Protein AF-A0AAV5RP55-F1 (afdb_monomer)

Nearest PDB structures (foldseek):
  6ha8-assembly1_V  TM=4.029E-01  e=4.952E+00  Bacillus subtilis subsp. subtilis str. 168

InterPro domains:
  IPR011598 Myc-type, basic helix-loop-helix (bHLH) domain [PF00010] (128-175)
  IPR011598 Myc-type, basic helix-loop-helix (bHLH) domain [PS50888] (126-184)
  IPR011598 Myc-type, basic helix-loop-helix (bHLH) domain [SM00353] (132-180)
  IPR036638 Helix-loop-helix DNA-binding domain superfamily [G3DSA:4.10.280.10] (123-229)
  IPR036638 Helix-loop-helix DNA-binding domain superfamily [SSF47459] (123-185)
  IPR047206 Centromere-binding protein 1-like, bHLHzip domain [cd11398] (121-207)

Foldseek 3Di:
DDDDDDDDDPDDDDDPVRVVVVVVVVVVVVVVVVVVVVVVVVVVVVVVVVVVVVVVVVVVVVVVVVVVVPDPDPDPDPDPDDDDDDDDDDDDDDDDDDDDDDDDDDDDDPDPDDQPDVPDPVNVVVVVVVVVVVVVVVVVVVLVVQVVLQVPFPPDDPDSVRSVVSSVVRVVVVVVVVVVVVVVVVVVVVVVVVVVVVVVVVVVVVVVVVVVVVVVVVVVVVVVVVVVD

Solvent-accessible surface area (backbone atoms only — not comparable to full-atom values): 14140 Å² total; per-residue (Å²): 136,88,84,84,81,77,83,81,80,89,80,80,77,70,51,74,69,55,49,51,51,52,50,54,51,52,52,54,50,51,54,51,51,52,51,51,52,52,49,52,52,52,52,51,49,52,51,51,51,51,50,51,54,48,50,54,51,52,51,53,50,51,56,52,51,56,64,61,68,71,57,83,75,81,72,81,77,92,72,90,70,86,88,74,85,81,93,81,90,86,80,90,88,84,89,84,92,83,80,91,89,85,83,86,80,93,69,96,67,98,67,90,72,74,80,60,54,89,88,36,76,62,33,56,50,51,53,54,49,52,54,50,50,54,52,50,53,53,51,50,55,53,49,49,55,52,55,58,51,31,72,76,39,83,95,41,62,98,44,70,70,54,28,55,53,50,41,54,54,49,53,51,50,50,51,56,48,48,54,51,49,52,52,50,54,51,51,54,50,53,54,50,52,50,52,52,52,54,53,51,51,51,51,52,49,52,54,50,52,51,55,51,53,53,52,52,52,54,51,50,50,53,54,54,56,68,71,75,113

Organism: Starmerella bacillaris (NCBI:txid1247836)

pLDDT: mean 71.35, std 21.96, range [31.98, 98.31]

Structure (mmCIF, N/CA/C/O backbone):
data_AF-A0AAV5RP55-F1
#
_entry.id   AF-A0AAV5RP55-F1
#
loop_
_atom_site.group_PDB
_atom_site.id
_atom_site.type_symbol
_atom_site.label_atom_id
_atom_site.label_alt_id
_atom_site.label_comp_i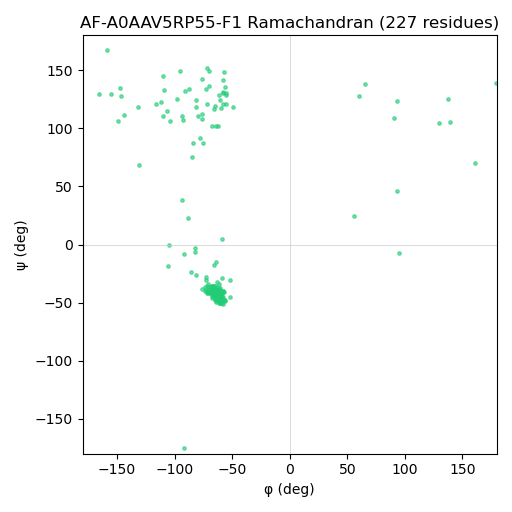d
_atom_site.label_asym_id
_atom_site.label_entity_id
_atom_site.label_seq_id
_atom_site.pdbx_PDB_ins_code
_atom_site.Cartn_x
_atom_site.Cartn_y
_atom_site.Cartn_z
_atom_site.occupancy
_atom_site.B_iso_or_equiv
_atom_site.auth_seq_id
_atom_site.auth_comp_id
_atom_site.auth_asym_id
_atom_site.auth_atom_id
_atom_site.pdbx_PDB_model_num
ATOM 1 N N . MET A 1 1 ? -74.999 -24.723 19.673 1.00 44.41 1 MET A N 1
ATOM 2 C CA . MET A 1 1 ? -73.556 -24.941 19.444 1.00 44.41 1 MET A CA 1
ATOM 3 C C . MET A 1 1 ? -72.909 -25.195 20.796 1.00 44.41 1 MET A C 1
ATOM 5 O O . MET A 1 1 ? -72.877 -24.288 21.613 1.00 44.41 1 MET A O 1
ATOM 9 N N . GLN A 1 2 ? -72.528 -26.444 21.073 1.00 40.84 2 GLN A N 1
ATOM 10 C CA . GLN A 1 2 ? -71.819 -26.836 22.296 1.00 40.84 2 GLN A CA 1
ATOM 11 C C . GLN A 1 2 ? -70.330 -26.523 22.119 1.00 40.84 2 GLN A C 1
ATOM 13 O O . GLN A 1 2 ? -69.722 -26.972 21.150 1.00 40.84 2 GLN A O 1
ATOM 18 N N . VAL A 1 3 ? -69.759 -25.739 23.031 1.00 43.38 3 VAL A N 1
ATOM 19 C CA . VAL A 1 3 ? -68.316 -25.485 23.102 1.00 43.38 3 VAL A CA 1
ATOM 20 C C . VAL A 1 3 ? -67.688 -26.502 24.056 1.00 43.38 3 VAL A C 1
ATOM 22 O O . VAL A 1 3 ? -67.894 -26.448 25.263 1.00 43.38 3 VAL A O 1
ATOM 25 N N . ASN A 1 4 ? -66.958 -27.464 23.491 1.00 42.12 4 ASN A N 1
ATOM 26 C CA . ASN A 1 4 ? -66.153 -28.435 24.232 1.00 42.12 4 ASN A CA 1
ATOM 27 C C . ASN A 1 4 ? -64.865 -27.758 24.724 1.00 42.12 4 ASN A C 1
ATOM 29 O O . ASN A 1 4 ? -63.966 -27.495 23.925 1.00 42.12 4 ASN A O 1
ATOM 33 N N . ALA A 1 5 ? -64.757 -27.508 26.029 1.00 42.78 5 ALA A N 1
ATOM 34 C CA . ALA A 1 5 ? -63.487 -27.181 26.670 1.00 42.78 5 ALA A CA 1
ATOM 35 C C . ALA A 1 5 ? -62.722 -28.487 26.942 1.00 42.78 5 ALA A C 1
ATOM 37 O O . ALA A 1 5 ? -63.213 -29.361 27.657 1.00 42.78 5 ALA A O 1
ATOM 38 N N . ARG A 1 6 ? -61.539 -28.646 26.338 1.00 44.75 6 ARG A N 1
ATOM 39 C CA . ARG A 1 6 ? -60.624 -29.752 26.660 1.00 44.75 6 ARG A CA 1
ATOM 40 C C . ARG A 1 6 ? -59.922 -29.469 27.999 1.00 44.75 6 ARG A C 1
ATOM 42 O O . ARG A 1 6 ? -59.562 -28.313 28.226 1.00 44.75 6 ARG A O 1
ATOM 49 N N . PRO A 1 7 ? -59.685 -30.480 28.855 1.00 48.69 7 PRO A N 1
ATOM 50 C CA . PRO A 1 7 ? -58.870 -30.316 30.053 1.00 48.69 7 PRO A CA 1
ATOM 51 C C . PRO A 1 7 ? -57.406 -30.122 29.648 1.00 48.69 7 PRO A C 1
ATOM 53 O O . PRO A 1 7 ? -56.910 -30.813 28.759 1.00 48.69 7 PRO A O 1
ATOM 56 N N . ILE A 1 8 ? -56.728 -29.172 30.283 1.00 47.75 8 ILE A N 1
ATOM 57 C CA . ILE A 1 8 ? -55.290 -28.956 30.119 1.00 47.75 8 ILE A CA 1
ATOM 58 C C . ILE A 1 8 ? -54.598 -30.016 30.986 1.00 47.75 8 ILE A C 1
ATOM 60 O O . ILE A 1 8 ? -54.725 -29.979 32.208 1.00 47.75 8 ILE A O 1
ATOM 64 N N . GLU A 1 9 ? -53.945 -30.994 30.354 1.00 47.19 9 GLU A N 1
ATOM 65 C CA . GLU A 1 9 ? -53.156 -32.028 31.034 1.00 47.19 9 GLU A CA 1
ATOM 66 C C . GLU A 1 9 ? -52.000 -31.384 31.813 1.00 47.19 9 GLU A C 1
ATOM 68 O O . GLU A 1 9 ? -51.252 -30.555 31.292 1.00 47.19 9 GLU A O 1
ATOM 73 N N . SER A 1 10 ? -51.897 -31.746 33.090 1.00 52.38 10 SER A N 1
ATOM 74 C CA . SER A 1 10 ? -51.027 -31.147 34.100 1.00 52.38 10 SER A CA 1
ATOM 75 C C . SER A 1 10 ? -49.686 -31.864 34.239 1.00 52.38 10 SER A C 1
ATOM 77 O O . SER A 1 10 ? -49.216 -32.024 35.362 1.00 52.38 10 SER A O 1
ATOM 79 N N . ASP A 1 11 ? -49.071 -32.322 33.151 1.00 54.19 11 ASP A N 1
ATOM 80 C CA . ASP A 1 11 ? -47.880 -33.159 33.267 1.00 54.19 11 ASP A CA 1
ATOM 81 C C . ASP A 1 11 ? -46.632 -32.508 32.668 1.00 54.19 11 ASP A C 1
ATOM 83 O O . ASP A 1 11 ? -46.526 -32.229 31.474 1.00 54.19 1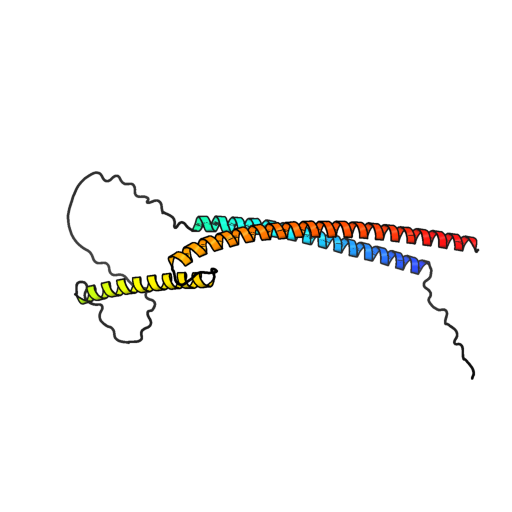1 ASP A O 1
ATOM 87 N N . ASN A 1 12 ? -45.656 -32.355 33.568 1.00 56.75 12 ASN A N 1
ATOM 88 C CA . ASN A 1 12 ? -44.246 -32.046 33.355 1.00 56.75 12 ASN A CA 1
ATOM 89 C C . ASN A 1 12 ? -43.821 -30.567 33.398 1.00 56.75 12 ASN A C 1
ATOM 91 O O . ASN A 1 12 ? -43.009 -30.104 32.596 1.00 56.75 12 ASN A O 1
ATOM 95 N N . ILE A 1 13 ? -44.305 -29.837 34.406 1.00 49.28 13 ILE A N 1
ATOM 96 C CA . ILE A 1 13 ? -43.627 -28.621 34.873 1.00 49.28 13 ILE A CA 1
ATOM 97 C C . ILE A 1 13 ? -42.347 -29.066 35.606 1.00 49.28 13 ILE A C 1
ATOM 99 O O . ILE A 1 13 ? -42.452 -29.828 36.572 1.00 49.28 13 ILE A O 1
ATOM 103 N N . PRO A 1 14 ? -41.145 -28.632 35.176 1.00 48.69 14 PRO A N 1
ATOM 104 C CA . PRO A 1 14 ? -39.901 -28.978 35.853 1.00 48.69 14 PRO A CA 1
ATOM 105 C C . PRO A 1 14 ? -39.991 -28.574 37.322 1.00 48.69 14 PRO A C 1
ATOM 107 O O . PRO A 1 14 ? -40.351 -27.439 37.641 1.00 48.69 14 PRO A O 1
ATOM 110 N N . THR A 1 15 ? -39.656 -29.490 38.226 1.00 61.75 15 THR A N 1
ATOM 111 C CA . THR A 1 15 ? -39.593 -29.183 39.660 1.00 61.75 15 THR A CA 1
ATOM 112 C C . THR A 1 15 ? -38.621 -28.020 39.881 1.00 61.75 15 THR A C 1
ATOM 114 O O . THR A 1 15 ? -37.632 -27.895 39.154 1.00 61.75 15 THR A O 1
ATOM 117 N N . SER A 1 16 ? -38.854 -27.172 40.889 1.00 56.25 16 SER A N 1
ATOM 118 C CA . SER A 1 16 ? -38.028 -25.971 41.141 1.00 56.25 16 SER A CA 1
ATOM 119 C C . SER A 1 16 ? -36.522 -26.277 41.214 1.00 56.25 16 SER A C 1
ATOM 121 O O . SER A 1 16 ? -35.688 -25.485 40.779 1.00 56.25 16 SER A O 1
ATOM 123 N N . GLN A 1 17 ? -36.172 -27.482 41.671 1.00 49.44 17 GLN A N 1
ATOM 124 C CA . GLN A 1 17 ? -34.808 -27.997 41.731 1.00 49.44 17 GLN A CA 1
ATOM 125 C C . GLN A 1 17 ? -34.212 -28.340 40.346 1.00 49.44 17 GLN A C 1
ATOM 127 O O . GLN A 1 17 ? -33.031 -28.091 40.107 1.00 49.44 17 GLN A O 1
ATOM 132 N N . GLN A 1 18 ? -35.019 -28.851 39.407 1.00 50.81 18 GLN A N 1
ATOM 133 C CA . GLN A 1 18 ? -34.615 -29.096 38.014 1.00 50.81 18 GLN A CA 1
ATOM 134 C C . GLN A 1 18 ? -34.467 -27.793 37.219 1.00 50.81 18 GLN A C 1
ATOM 136 O O . GLN A 1 18 ? -33.507 -27.652 36.460 1.00 50.81 18 GLN A O 1
ATOM 141 N N . ALA A 1 19 ? -35.361 -26.821 37.429 1.00 54.06 19 ALA A N 1
ATOM 142 C CA . ALA A 1 19 ? -35.260 -25.501 36.805 1.00 54.06 19 ALA A CA 1
ATOM 143 C C . ALA A 1 19 ? -34.007 -24.735 37.279 1.00 54.06 19 ALA A C 1
ATOM 145 O O . ALA A 1 19 ? -33.300 -24.137 36.466 1.00 54.06 19 ALA A O 1
ATOM 146 N N . ALA A 1 20 ? -33.672 -24.826 38.571 1.00 56.78 20 ALA A N 1
ATOM 147 C CA . ALA A 1 20 ? -32.468 -24.215 39.136 1.00 56.78 20 ALA A CA 1
ATOM 148 C C . ALA A 1 20 ? -31.166 -24.834 38.594 1.00 56.78 20 ALA A C 1
ATOM 150 O O . ALA A 1 20 ? -30.232 -24.101 38.264 1.00 56.78 20 ALA A O 1
ATOM 151 N N . MET A 1 21 ? -31.101 -26.164 38.449 1.00 56.50 21 MET A N 1
ATOM 152 C CA . MET A 1 21 ? -29.937 -26.832 37.846 1.00 56.50 21 MET A CA 1
ATOM 153 C C . MET A 1 21 ? -29.760 -26.477 36.368 1.00 56.50 21 MET A C 1
ATOM 155 O O . MET A 1 21 ? -28.635 -26.243 35.930 1.00 56.50 21 MET A O 1
ATOM 159 N N . LEU A 1 22 ? -30.853 -26.417 35.599 1.00 53.69 22 LEU A N 1
ATOM 160 C CA . LEU A 1 22 ? -30.802 -26.018 34.192 1.00 53.69 22 LEU A CA 1
ATOM 161 C C . LEU A 1 22 ? -30.339 -24.565 34.038 1.00 53.69 22 LEU A C 1
ATOM 163 O O . LEU A 1 22 ? -29.495 -24.308 33.185 1.00 53.69 22 LEU A O 1
ATOM 167 N N . GLY A 1 23 ? -30.805 -23.648 34.894 1.00 56.28 23 GLY A N 1
ATOM 168 C CA . GLY A 1 23 ? -30.353 -22.252 34.916 1.00 56.28 23 GLY A CA 1
ATOM 169 C C . GLY A 1 23 ? -28.864 -22.103 35.248 1.00 56.28 23 GLY A C 1
ATOM 170 O O . GLY A 1 23 ? -28.134 -21.439 34.517 1.00 56.28 23 GLY A O 1
ATOM 171 N N . GLN A 1 24 ? -28.375 -22.796 36.283 1.00 51.41 24 GLN A N 1
ATOM 172 C CA . GLN A 1 24 ? -26.950 -22.775 36.650 1.00 51.41 24 GLN A CA 1
ATOM 173 C C . GLN A 1 24 ? -26.047 -23.400 35.574 1.00 51.41 24 GLN A C 1
ATOM 175 O O . GLN A 1 24 ? -24.935 -22.920 35.333 1.00 51.41 24 GLN A O 1
ATOM 180 N N . ALA A 1 25 ? -26.523 -24.453 34.902 1.00 51.03 25 ALA A N 1
ATOM 181 C CA . ALA A 1 25 ? -25.811 -25.091 33.799 1.00 51.03 25 ALA A CA 1
ATOM 182 C C . ALA A 1 25 ? -25.785 -24.217 32.532 1.00 51.03 25 ALA A C 1
ATOM 184 O O . ALA A 1 25 ? -24.785 -24.236 31.811 1.00 51.03 25 ALA A O 1
ATOM 185 N N . TYR A 1 26 ? -26.849 -23.448 32.271 1.00 52.72 26 TYR A N 1
ATOM 186 C CA . TYR A 1 26 ? -26.907 -22.478 31.172 1.00 52.72 26 TYR A CA 1
ATOM 187 C C . TYR A 1 26 ? -25.942 -21.307 31.403 1.00 52.72 26 TYR A C 1
ATOM 189 O O . TYR A 1 26 ? -25.184 -20.954 30.500 1.00 52.72 26 TYR A O 1
ATOM 197 N N . ASP A 1 27 ? -25.900 -20.771 32.627 1.00 56.22 27 ASP A N 1
ATOM 198 C CA . ASP A 1 27 ? -24.975 -19.698 33.013 1.00 56.22 27 ASP A CA 1
ATOM 199 C C . ASP A 1 27 ? -23.512 -20.149 32.934 1.00 56.22 27 ASP A C 1
ATOM 201 O O . ASP A 1 27 ? -22.686 -19.485 32.312 1.00 56.22 27 ASP A O 1
ATOM 205 N N . SER A 1 28 ? -23.173 -21.315 33.496 1.00 52.38 28 SER A N 1
ATOM 206 C CA . SER A 1 28 ? -21.782 -21.796 33.502 1.00 52.38 28 SER A CA 1
ATOM 207 C C . SER A 1 28 ? -21.266 -22.153 32.105 1.00 52.38 28 SER A C 1
ATOM 209 O O . SER A 1 28 ? -20.098 -21.904 31.805 1.00 52.38 28 SER A O 1
ATOM 211 N N . LYS A 1 29 ? -22.118 -22.699 31.222 1.00 54.94 29 LYS A N 1
ATOM 212 C CA . LYS A 1 29 ? -21.731 -22.983 29.831 1.00 54.94 29 LYS A CA 1
ATOM 213 C C . LYS A 1 29 ? -21.570 -21.707 29.007 1.00 54.94 29 LYS A C 1
ATOM 215 O O . LYS A 1 29 ? -20.593 -21.613 28.273 1.00 54.94 29 LYS A O 1
ATOM 220 N N . ASN A 1 30 ? -22.448 -20.715 29.159 1.00 53.34 30 ASN A N 1
ATOM 221 C CA . ASN A 1 30 ? -22.322 -19.451 28.426 1.00 53.34 30 ASN A CA 1
ATOM 222 C C . ASN A 1 30 ? -21.129 -18.613 28.903 1.00 53.34 30 ASN A C 1
ATOM 224 O O . ASN A 1 30 ? -20.419 -18.054 28.075 1.00 53.34 30 ASN A O 1
ATOM 228 N N . ILE A 1 31 ? -20.843 -18.586 30.210 1.00 56.19 31 ILE A N 1
ATOM 229 C CA . ILE A 1 31 ? -19.662 -17.900 30.760 1.00 56.19 31 ILE A CA 1
ATOM 230 C C . ILE A 1 31 ? -18.362 -18.552 30.264 1.00 56.19 31 ILE A C 1
ATOM 232 O O . ILE A 1 31 ? -17.410 -17.850 29.924 1.00 56.19 31 ILE A O 1
ATOM 236 N N . ALA A 1 32 ? -18.313 -19.886 30.190 1.00 58.41 32 ALA A N 1
ATOM 237 C CA . ALA A 1 32 ? -17.142 -20.603 29.688 1.00 58.41 32 ALA A CA 1
ATOM 238 C C . ALA A 1 32 ? -16.926 -20.387 28.180 1.00 58.41 32 ALA A C 1
ATOM 240 O O . ALA A 1 32 ? -15.792 -20.163 27.757 1.00 58.41 32 ALA A O 1
ATOM 241 N N . ILE A 1 33 ? -18.003 -20.402 27.386 1.00 59.16 33 ILE A N 1
ATOM 242 C CA . ILE A 1 33 ? -17.950 -20.149 25.939 1.00 59.16 33 ILE A CA 1
ATOM 243 C C . ILE A 1 33 ? -17.514 -18.702 25.657 1.00 59.16 33 ILE A C 1
ATOM 245 O O . ILE A 1 33 ? -16.610 -18.496 24.849 1.00 59.16 33 ILE A O 1
ATOM 249 N N . ASP A 1 34 ? -18.069 -17.711 26.366 1.00 56.53 34 ASP A N 1
ATOM 250 C CA . ASP A 1 34 ? -17.699 -16.294 26.203 1.00 56.53 34 ASP A CA 1
ATOM 251 C C . ASP A 1 34 ? -16.244 -16.027 26.635 1.00 56.53 34 ASP A C 1
ATOM 253 O O . ASP A 1 34 ? -15.533 -15.266 25.978 1.00 56.53 34 ASP A O 1
ATOM 257 N N . SER A 1 35 ? -15.766 -16.681 27.701 1.00 61.41 35 SER A N 1
ATOM 258 C CA . SER A 1 35 ? -14.369 -16.574 28.151 1.00 61.41 35 SER A CA 1
ATOM 259 C C . SER A 1 35 ? -13.394 -17.157 27.122 1.00 61.41 35 SER A C 1
ATOM 261 O O . SER A 1 35 ? -12.360 -16.563 26.819 1.00 61.41 35 SER A O 1
ATOM 263 N N . GLN A 1 36 ? -13.751 -18.293 26.521 1.00 68.50 36 GLN A N 1
ATOM 264 C CA . GLN A 1 36 ? -12.937 -18.936 25.494 1.00 68.50 36 GLN A CA 1
ATOM 265 C C . GLN A 1 36 ? -12.922 -18.131 24.187 1.00 68.50 36 GLN A C 1
ATOM 267 O O . GLN A 1 36 ? -11.876 -18.026 23.547 1.00 68.50 36 GLN A O 1
ATOM 272 N N . LEU A 1 37 ? -14.047 -17.504 23.824 1.00 66.88 37 LEU A N 1
ATOM 273 C CA . LEU A 1 37 ? -14.129 -16.625 22.660 1.00 66.88 37 LEU A CA 1
ATOM 274 C C . LEU A 1 37 ? -13.275 -15.364 22.859 1.00 66.88 37 LEU A C 1
ATOM 276 O O . LEU A 1 37 ? -12.500 -15.009 21.974 1.00 66.88 37 LEU A O 1
ATOM 280 N N . LEU A 1 38 ? -13.345 -14.734 24.036 1.00 67.56 38 LEU A N 1
ATOM 281 C CA . LEU A 1 38 ? -12.559 -13.541 24.358 1.00 67.56 38 LEU A CA 1
ATOM 282 C C . LEU A 1 38 ? -11.051 -13.832 24.382 1.00 67.56 38 LEU A C 1
ATOM 284 O O . LEU A 1 38 ? -10.272 -13.064 23.817 1.00 67.56 38 LEU A O 1
ATOM 288 N N . GLN A 1 39 ? -10.651 -14.968 24.962 1.00 74.44 39 GLN A N 1
ATOM 289 C CA . GLN A 1 39 ? -9.258 -15.413 24.961 1.00 74.44 39 GLN A CA 1
ATOM 290 C C . GLN A 1 39 ? -8.774 -15.709 23.536 1.00 74.44 39 GLN A C 1
ATOM 292 O O . GLN A 1 39 ? -7.712 -15.240 23.141 1.00 74.44 39 GLN A O 1
ATOM 297 N N . SER A 1 40 ? -9.585 -16.398 22.723 1.00 70.56 40 SER A 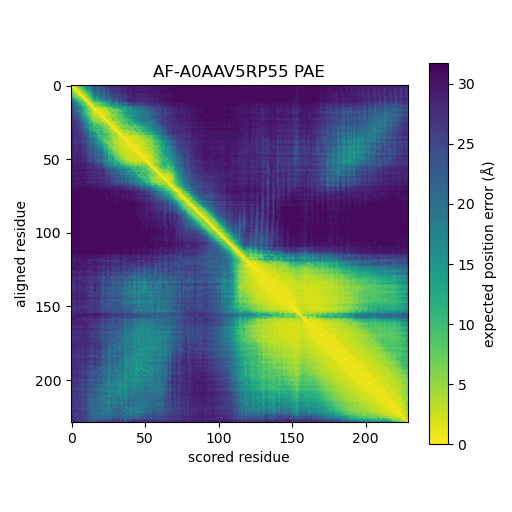N 1
ATOM 298 C CA . SER A 1 40 ? -9.240 -16.672 21.322 1.00 70.56 40 SER A CA 1
ATOM 299 C C . SER A 1 40 ? -9.078 -15.391 20.501 1.00 70.56 40 SER A C 1
ATOM 301 O O . SER A 1 40 ? -8.213 -15.318 19.627 1.00 70.56 40 SER A O 1
ATOM 303 N N . HIS A 1 41 ? -9.867 -14.360 20.813 1.00 74.62 41 HIS A N 1
ATOM 304 C CA . HIS A 1 41 ? -9.793 -13.084 20.122 1.00 74.62 41 HIS A CA 1
ATOM 305 C C . HIS A 1 41 ? -8.540 -12.297 20.5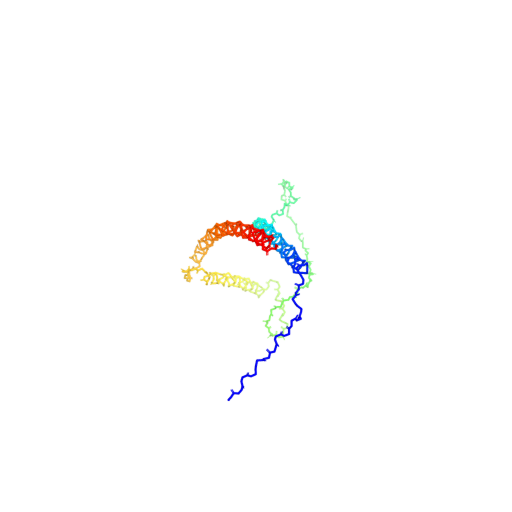26 1.00 74.62 41 HIS A C 1
ATOM 307 O O . HIS A 1 41 ? -7.880 -11.735 19.651 1.00 74.62 41 HIS A O 1
ATOM 313 N N . GLN A 1 42 ? -8.170 -12.314 21.814 1.00 74.06 42 GLN A N 1
ATOM 314 C CA . GLN A 1 42 ? -6.909 -11.748 22.308 1.00 74.06 42 GLN A CA 1
ATOM 315 C C . GLN A 1 42 ? -5.688 -12.468 21.730 1.00 74.06 42 GLN A C 1
ATOM 317 O O . GLN A 1 42 ? -4.742 -11.808 21.301 1.00 74.06 42 GLN A O 1
ATOM 322 N N . ASP A 1 43 ? -5.720 -13.799 21.651 1.00 72.19 43 ASP A N 1
ATOM 323 C CA . ASP A 1 43 ? -4.624 -14.593 21.094 1.00 72.19 43 ASP A CA 1
ATOM 324 C C . ASP A 1 43 ? -4.467 -14.341 19.584 1.00 72.19 43 ASP A C 1
ATOM 326 O O . ASP A 1 43 ? -3.347 -14.154 19.101 1.00 72.19 43 ASP A O 1
ATOM 330 N N . GLN A 1 44 ? -5.575 -14.236 18.838 1.00 74.88 44 GLN A N 1
ATOM 331 C CA . GLN A 1 44 ? -5.547 -13.826 17.428 1.00 74.88 44 GLN A CA 1
ATOM 332 C C . GLN A 1 44 ? -4.998 -12.407 17.251 1.00 74.88 44 GLN A C 1
ATOM 334 O O . GLN A 1 44 ? -4.250 -12.153 16.307 1.00 74.88 44 GLN A O 1
ATOM 339 N N . GLN A 1 45 ? -5.324 -11.482 18.155 1.00 69.38 45 GLN A N 1
ATOM 340 C CA . GLN A 1 45 ? -4.842 -10.103 18.094 1.00 69.38 45 GLN A CA 1
ATOM 341 C C . GLN A 1 45 ? -3.344 -10.006 18.424 1.00 69.38 45 GLN A C 1
ATOM 343 O O . GLN A 1 45 ? -2.609 -9.297 17.734 1.00 69.38 45 GLN A O 1
ATOM 348 N N . ALA A 1 46 ? -2.866 -10.773 19.409 1.00 70.50 46 ALA A N 1
ATOM 349 C CA . ALA A 1 46 ? -1.446 -10.894 19.733 1.00 70.50 46 ALA A CA 1
ATOM 350 C C . ALA A 1 46 ? -0.652 -11.513 18.571 1.00 70.50 46 ALA A C 1
ATOM 352 O O . ALA A 1 46 ? 0.424 -11.024 18.225 1.00 70.50 46 ALA A O 1
ATOM 353 N N . GLN A 1 47 ? -1.206 -12.536 17.914 1.00 76.12 47 GLN A N 1
ATOM 354 C CA . GLN A 1 47 ? -0.605 -13.143 16.726 1.00 76.12 47 GLN A CA 1
ATOM 355 C C . GLN A 1 47 ? -0.608 -12.197 15.521 1.00 76.12 47 GLN A C 1
ATOM 357 O O . GLN A 1 47 ? 0.393 -12.126 14.815 1.00 76.12 47 GLN A O 1
ATOM 362 N N . ALA A 1 48 ? -1.675 -11.425 15.301 1.00 70.06 48 ALA A N 1
ATOM 363 C CA . ALA A 1 48 ? -1.739 -10.447 14.216 1.00 70.06 48 ALA A CA 1
ATOM 364 C C . ALA A 1 48 ? -0.745 -9.289 14.416 1.00 70.06 48 ALA A C 1
ATOM 366 O O . ALA A 1 48 ? -0.092 -8.868 13.463 1.00 70.06 48 ALA A O 1
ATOM 367 N N . LEU A 1 49 ? -0.579 -8.805 15.652 1.00 69.56 49 LEU A N 1
ATOM 368 C CA . LEU A 1 49 ? 0.436 -7.806 16.004 1.00 69.56 49 LEU A CA 1
ATOM 369 C C . LEU A 1 49 ? 1.858 -8.358 15.848 1.00 69.56 49 LEU A C 1
ATOM 371 O O . LEU A 1 49 ? 2.712 -7.676 15.283 1.00 69.56 49 LEU A O 1
ATOM 375 N N . ALA A 1 50 ? 2.108 -9.597 16.282 1.00 69.00 50 ALA A N 1
ATOM 376 C CA . ALA A 1 50 ? 3.397 -10.258 16.092 1.00 69.00 50 ALA A CA 1
ATOM 377 C C . ALA A 1 50 ? 3.713 -10.484 14.602 1.00 69.00 50 ALA A C 1
ATOM 379 O O . ALA A 1 50 ? 4.830 -10.214 14.167 1.00 69.00 50 ALA A O 1
ATOM 380 N N . ALA A 1 51 ? 2.726 -10.897 13.803 1.00 68.56 51 ALA A N 1
ATOM 381 C CA . ALA A 1 51 ? 2.872 -11.075 12.360 1.00 68.56 51 ALA A CA 1
ATOM 382 C C . ALA A 1 51 ? 3.103 -9.740 11.630 1.00 68.56 51 ALA A C 1
ATOM 384 O O . ALA A 1 51 ? 3.948 -9.667 10.741 1.00 68.56 51 ALA A O 1
ATOM 385 N N . ALA A 1 52 ? 2.412 -8.665 12.025 1.00 65.25 52 ALA A N 1
ATOM 386 C CA . ALA A 1 52 ? 2.632 -7.329 11.468 1.00 65.25 52 ALA A CA 1
ATOM 387 C C . ALA A 1 52 ? 4.025 -6.774 11.824 1.00 65.25 52 ALA A C 1
ATOM 389 O O . ALA A 1 52 ? 4.687 -6.181 10.971 1.00 65.25 52 ALA A O 1
ATOM 390 N N . ALA A 1 53 ? 4.503 -7.012 13.050 1.00 62.28 53 ALA A N 1
ATOM 391 C CA . ALA A 1 53 ? 5.856 -6.644 13.469 1.00 62.28 53 ALA A CA 1
ATOM 392 C C . ALA A 1 53 ? 6.936 -7.448 12.721 1.00 62.28 53 ALA A C 1
ATOM 394 O O . ALA A 1 53 ? 7.955 -6.887 12.316 1.00 62.28 53 ALA A O 1
ATOM 395 N N . GLN A 1 54 ? 6.702 -8.742 12.472 1.00 62.34 54 GLN A N 1
ATOM 396 C CA . GLN A 1 54 ? 7.588 -9.571 11.649 1.00 62.34 54 GLN A CA 1
ATOM 397 C C . GLN A 1 54 ? 7.617 -9.099 10.188 1.00 62.34 54 GLN A C 1
ATOM 399 O O . GLN A 1 54 ? 8.700 -8.925 9.638 1.00 62.34 54 GLN A O 1
ATOM 404 N N . GLN A 1 55 ? 6.468 -8.763 9.588 1.00 61.03 55 GLN A N 1
ATOM 405 C CA . GLN A 1 55 ? 6.416 -8.223 8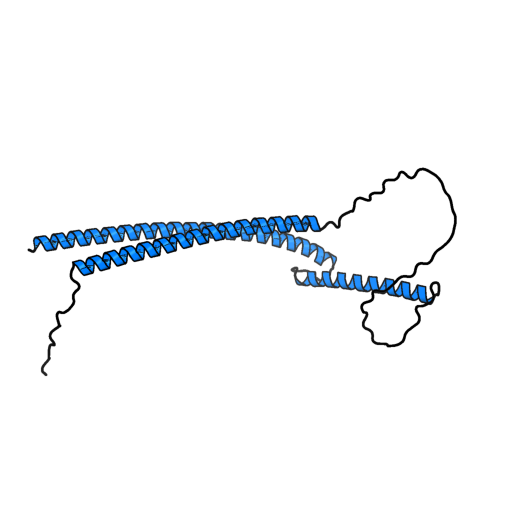.221 1.00 61.03 55 GLN A CA 1
ATOM 406 C C . GLN A 1 55 ? 7.122 -6.866 8.075 1.00 61.03 55 GLN A C 1
ATOM 408 O O . GLN A 1 55 ? 7.693 -6.584 7.020 1.00 61.03 55 GLN A O 1
ATOM 413 N N . GLN A 1 56 ? 7.127 -6.022 9.114 1.00 57.56 56 GLN A N 1
ATOM 414 C CA . GLN A 1 56 ? 7.919 -4.787 9.109 1.00 57.56 56 GLN A CA 1
ATOM 415 C C . GLN A 1 56 ? 9.430 -5.063 9.135 1.00 57.56 56 GLN A C 1
ATOM 417 O O . GLN A 1 56 ? 10.189 -4.343 8.479 1.00 57.56 56 GLN A O 1
ATOM 422 N N . ASN A 1 57 ? 9.873 -6.107 9.839 1.00 53.88 57 ASN A N 1
ATOM 423 C CA . ASN A 1 57 ? 11.285 -6.481 9.911 1.00 53.88 57 ASN A CA 1
ATOM 424 C C . ASN A 1 57 ? 11.759 -7.183 8.624 1.00 53.88 57 ASN A C 1
ATOM 426 O O . ASN A 1 57 ? 12.846 -6.887 8.126 1.00 53.88 57 ASN A O 1
ATOM 430 N N . ASP A 1 58 ? 10.915 -8.027 8.026 1.00 47.50 58 ASP A N 1
ATOM 431 C CA . ASP A 1 58 ? 11.200 -8.711 6.759 1.00 47.50 58 ASP A CA 1
ATOM 432 C C . ASP A 1 58 ? 11.212 -7.733 5.574 1.00 47.50 58 ASP A C 1
ATOM 434 O O . ASP A 1 58 ? 12.151 -7.752 4.785 1.00 47.50 58 ASP A O 1
ATOM 438 N N . ARG A 1 59 ? 10.276 -6.770 5.495 1.00 54.59 59 ARG A N 1
ATOM 439 C CA . ARG A 1 59 ? 10.345 -5.700 4.476 1.00 54.59 59 ARG A CA 1
ATOM 440 C C . ARG A 1 59 ? 11.588 -4.827 4.641 1.00 54.59 59 ARG A C 1
ATOM 442 O O . ARG A 1 5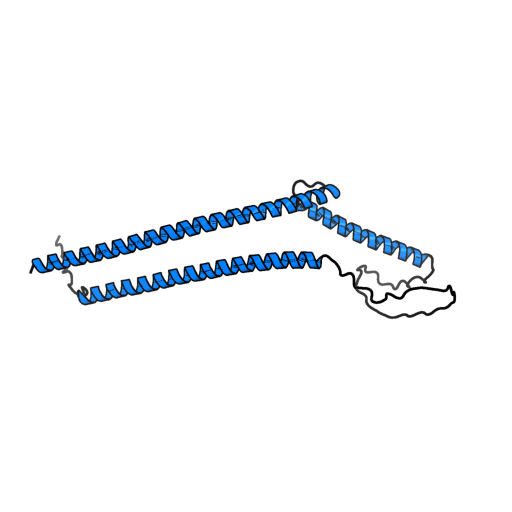9 ? 12.235 -4.495 3.652 1.00 54.59 59 ARG A O 1
ATOM 449 N N . SER A 1 60 ? 11.936 -4.443 5.870 1.00 49.81 60 SER A N 1
ATOM 450 C CA . SER A 1 60 ? 13.110 -3.594 6.128 1.00 49.81 60 SER A CA 1
ATOM 451 C C . SER A 1 60 ? 14.426 -4.313 5.803 1.00 49.81 60 SER A C 1
ATOM 453 O O . SER A 1 60 ? 15.349 -3.695 5.269 1.00 49.81 60 SER A O 1
ATOM 455 N N . THR A 1 61 ? 14.505 -5.622 6.064 1.00 52.22 61 THR A N 1
ATOM 456 C CA . THR A 1 61 ? 15.660 -6.453 5.693 1.00 52.22 61 THR A CA 1
ATOM 457 C C . THR A 1 61 ? 15.713 -6.740 4.191 1.00 52.22 61 THR A C 1
ATOM 459 O O . THR A 1 61 ? 16.802 -6.668 3.627 1.00 52.22 61 THR A O 1
ATOM 462 N N . GLU A 1 62 ? 14.584 -6.934 3.499 1.00 50.38 62 GLU A N 1
ATOM 463 C CA . GLU A 1 62 ? 14.541 -7.033 2.030 1.00 50.38 62 GLU A CA 1
ATOM 464 C C . GLU A 1 62 ? 15.004 -5.734 1.353 1.00 50.38 62 GLU A C 1
ATOM 466 O O . GLU A 1 62 ? 15.847 -5.778 0.455 1.00 50.38 62 GLU A O 1
ATOM 471 N N . TYR A 1 63 ? 14.556 -4.564 1.827 1.00 53.47 63 TYR A N 1
ATOM 472 C CA . TYR A 1 63 ? 15.041 -3.272 1.322 1.00 53.47 63 TYR A CA 1
ATOM 473 C C . TYR A 1 63 ? 16.545 -3.071 1.577 1.00 53.47 63 TYR A C 1
ATOM 475 O O . TYR A 1 63 ? 17.238 -2.521 0.717 1.00 53.47 63 TYR A O 1
ATOM 483 N N . ALA A 1 64 ? 17.078 -3.529 2.715 1.00 52.91 64 ALA A N 1
ATOM 484 C CA . ALA A 1 64 ? 18.510 -3.449 3.015 1.00 52.91 64 ALA A CA 1
ATOM 485 C C . ALA A 1 64 ? 19.350 -4.421 2.160 1.00 52.91 64 ALA A C 1
ATOM 487 O O . ALA A 1 64 ? 20.399 -4.038 1.635 1.00 52.91 64 ALA A O 1
ATOM 488 N N . ILE A 1 65 ? 18.876 -5.655 1.960 1.00 55.44 65 ILE A N 1
ATOM 489 C CA . ILE A 1 65 ? 19.533 -6.674 1.126 1.00 55.44 65 ILE A CA 1
ATOM 490 C C . ILE A 1 65 ? 19.507 -6.266 -0.354 1.00 55.44 65 ILE A C 1
ATOM 492 O O . ILE A 1 65 ? 20.510 -6.424 -1.052 1.00 55.44 65 ILE A O 1
ATOM 496 N N . GLN A 1 66 ? 18.416 -5.662 -0.832 1.00 55.50 66 GLN A N 1
ATOM 497 C CA . GLN A 1 66 ? 18.291 -5.212 -2.219 1.00 55.50 66 GLN A CA 1
ATOM 498 C C . GLN A 1 66 ? 19.148 -3.971 -2.528 1.00 55.50 66 GLN A C 1
ATOM 500 O O . GLN A 1 66 ? 19.631 -3.834 -3.652 1.00 55.50 66 GLN A O 1
ATOM 505 N N . GLN A 1 67 ? 19.428 -3.111 -1.538 1.00 55.41 67 GLN A N 1
ATOM 506 C CA . GLN A 1 67 ? 20.419 -2.031 -1.682 1.00 55.41 67 GLN A CA 1
ATOM 507 C C . GLN A 1 67 ? 21.871 -2.542 -1.697 1.00 55.41 67 GLN A C 1
ATOM 509 O O . GLN A 1 67 ? 22.713 -1.961 -2.381 1.00 55.41 67 GLN A O 1
ATOM 514 N N . LEU A 1 68 ? 22.174 -3.651 -1.011 1.00 48.06 68 LEU A N 1
ATOM 515 C CA . LEU A 1 68 ? 23.509 -4.270 -1.012 1.00 48.06 68 LEU A CA 1
ATOM 516 C C . LEU A 1 68 ? 23.779 -5.160 -2.240 1.00 48.06 68 LEU A C 1
ATOM 518 O O . LEU A 1 68 ? 24.929 -5.296 -2.648 1.00 48.06 68 LEU A O 1
ATOM 522 N N . GLN A 1 69 ? 22.747 -5.724 -2.873 1.00 46.97 69 GLN A N 1
ATOM 523 C CA . GLN A 1 69 ? 22.884 -6.555 -4.082 1.00 46.97 69 GLN A CA 1
ATOM 524 C C . GLN A 1 69 ? 23.002 -5.753 -5.397 1.00 46.97 69 GLN A C 1
ATOM 526 O O . GLN A 1 69 ? 23.222 -6.340 -6.456 1.00 46.97 69 GLN A O 1
ATOM 531 N N . GLY A 1 70 ? 22.910 -4.418 -5.348 1.00 40.66 70 GLY A N 1
ATOM 532 C CA . GLY A 1 70 ? 23.058 -3.527 -6.508 1.00 40.66 70 GLY A CA 1
ATOM 533 C C . GLY A 1 70 ? 24.500 -3.190 -6.918 1.00 40.66 70 GLY A C 1
ATOM 534 O O . GLY A 1 70 ? 24.697 -2.572 -7.964 1.00 40.66 70 GLY A O 1
ATOM 535 N N . TYR A 1 71 ? 25.512 -3.601 -6.146 1.00 38.97 71 TYR A N 1
ATOM 536 C CA . TYR A 1 71 ? 26.919 -3.465 -6.531 1.00 38.97 71 TYR A CA 1
ATOM 537 C C . TYR A 1 71 ? 27.467 -4.825 -6.979 1.00 38.97 71 TYR A C 1
ATOM 539 O O . TYR A 1 71 ? 27.722 -5.683 -6.131 1.00 38.97 71 TYR A O 1
ATOM 547 N N . PRO A 1 72 ? 27.688 -5.064 -8.287 1.00 42.34 72 PRO A N 1
ATOM 548 C CA . PRO A 1 72 ? 28.481 -6.210 -8.697 1.00 42.34 72 PRO A CA 1
ATOM 549 C C . PRO A 1 72 ? 29.871 -6.050 -8.080 1.00 42.34 72 PRO A C 1
ATOM 551 O O . PRO A 1 72 ? 30.567 -5.064 -8.324 1.00 42.34 72 PRO A O 1
ATOM 554 N N . GLY A 1 73 ? 30.223 -7.010 -7.224 1.00 42.03 73 GLY A N 1
ATOM 555 C CA . GLY A 1 73 ? 31.452 -7.014 -6.452 1.00 42.03 73 GLY A CA 1
ATOM 556 C C . GLY A 1 73 ? 32.674 -6.734 -7.319 1.00 42.03 73 GLY A C 1
ATOM 557 O O . GLY A 1 73 ? 33.020 -7.509 -8.213 1.00 42.03 73 GLY A O 1
ATOM 558 N N . LEU A 1 74 ? 33.358 -5.638 -6.997 1.00 42.50 74 LEU A N 1
ATOM 559 C CA . LEU A 1 74 ? 34.776 -5.498 -7.275 1.00 42.50 74 LEU A CA 1
ATOM 560 C C . LEU A 1 74 ? 35.475 -6.597 -6.476 1.00 42.50 74 LEU A C 1
ATOM 562 O O . LEU A 1 74 ? 35.611 -6.521 -5.256 1.00 42.50 74 LEU A O 1
ATOM 566 N N . LYS A 1 75 ? 35.854 -7.665 -7.172 1.00 48.69 75 LYS A N 1
ATOM 567 C CA . LYS A 1 75 ? 36.781 -8.660 -6.642 1.00 48.69 75 LYS A CA 1
ATOM 568 C C . LYS A 1 75 ? 38.074 -7.908 -6.288 1.00 48.69 75 LYS A C 1
ATOM 570 O O . LYS A 1 75 ? 38.544 -7.153 -7.140 1.00 48.69 75 LYS A O 1
ATOM 575 N N . PRO A 1 76 ? 38.652 -8.070 -5.088 1.00 45.38 76 PRO A N 1
ATOM 576 C CA . PRO A 1 76 ? 39.991 -7.567 -4.841 1.00 45.38 76 PRO A CA 1
ATOM 577 C C . PRO A 1 76 ? 40.951 -8.364 -5.729 1.00 45.38 76 PRO A C 1
ATOM 579 O O . PRO A 1 76 ? 41.044 -9.586 -5.608 1.00 45.38 76 PRO A O 1
ATOM 582 N N . ASP A 1 77 ? 41.610 -7.674 -6.655 1.00 45.16 77 ASP A N 1
ATOM 583 C CA . ASP A 1 77 ? 42.699 -8.211 -7.471 1.00 45.16 77 ASP A CA 1
ATOM 584 C C . ASP A 1 77 ? 43.825 -8.717 -6.544 1.00 45.16 77 ASP A C 1
ATOM 586 O O . ASP A 1 77 ? 44.361 -7.920 -5.771 1.00 45.16 77 ASP A O 1
ATOM 590 N N . PRO A 1 78 ? 44.231 -10.002 -6.578 1.00 45.44 78 PRO A N 1
ATOM 591 C CA . PRO A 1 78 ? 45.275 -10.514 -5.693 1.00 45.44 78 PRO A CA 1
ATOM 592 C C . PRO A 1 78 ? 46.691 -10.350 -6.272 1.00 45.44 78 PRO A C 1
ATOM 594 O O . PRO A 1 78 ? 47.604 -11.072 -5.872 1.00 45.44 78 PRO A O 1
ATOM 597 N N . HIS A 1 79 ? 46.916 -9.420 -7.206 1.00 38.75 79 HIS A N 1
ATOM 598 C CA . HIS A 1 79 ? 48.228 -9.220 -7.831 1.00 38.75 79 HIS A CA 1
ATOM 599 C C . HIS A 1 79 ? 48.672 -7.753 -7.834 1.00 38.75 79 HIS A C 1
ATOM 601 O O . HIS A 1 79 ? 48.849 -7.125 -8.872 1.00 38.75 79 HIS A O 1
ATOM 607 N N . SER A 1 80 ? 48.962 -7.227 -6.644 1.00 40.25 80 SER A N 1
ATOM 608 C CA . SER A 1 80 ? 49.916 -6.129 -6.486 1.00 40.25 80 SER A CA 1
ATOM 609 C C . SER A 1 80 ? 51.345 -6.685 -6.571 1.00 40.25 80 SER A C 1
ATOM 611 O O . SER A 1 80 ? 51.907 -7.113 -5.564 1.00 40.25 80 SER A O 1
ATOM 613 N N . HIS A 1 81 ? 51.931 -6.701 -7.769 1.00 43.44 81 HIS A N 1
ATOM 614 C CA . HIS A 1 81 ? 53.386 -6.786 -7.938 1.00 43.44 81 HIS A CA 1
ATOM 615 C C . HIS A 1 81 ? 53.912 -5.433 -8.443 1.00 43.44 81 HIS A C 1
ATOM 617 O O . HIS A 1 81 ? 53.326 -4.862 -9.366 1.00 43.44 81 HIS A O 1
ATOM 623 N N . PRO A 1 82 ? 54.994 -4.894 -7.853 1.00 41.53 82 PRO A N 1
ATOM 624 C CA . PRO A 1 82 ? 55.548 -3.610 -8.249 1.00 41.53 82 PRO A CA 1
ATOM 625 C C . PRO A 1 82 ? 56.317 -3.798 -9.558 1.00 41.53 82 PRO A C 1
ATOM 627 O O . PRO A 1 82 ? 57.346 -4.472 -9.587 1.00 41.53 82 PRO A O 1
ATOM 630 N N . HIS A 1 83 ? 55.833 -3.220 -10.658 1.00 36.81 83 HIS A N 1
ATOM 631 C CA . HIS A 1 83 ? 56.560 -3.275 -11.922 1.00 36.81 83 HIS A CA 1
ATOM 632 C C . HIS A 1 83 ? 57.603 -2.153 -11.975 1.00 36.81 83 HIS A C 1
ATOM 634 O O . HIS A 1 83 ? 57.353 -1.048 -12.451 1.00 36.81 83 HIS A O 1
ATOM 640 N N . GLY A 1 84 ? 58.783 -2.455 -11.435 1.00 36.97 84 GLY A N 1
ATOM 641 C CA . GLY A 1 84 ? 60.031 -1.833 -11.849 1.00 36.97 84 GLY A CA 1
ATOM 642 C C . GLY A 1 84 ? 60.664 -2.658 -12.970 1.00 36.97 84 GLY A C 1
ATOM 643 O O . GLY A 1 84 ? 60.807 -3.868 -12.830 1.00 36.97 84 GLY A O 1
ATOM 644 N N . GLY A 1 85 ? 61.076 -1.988 -14.045 1.00 36.78 85 GLY A N 1
ATOM 645 C CA . GLY A 1 85 ? 62.179 -2.439 -14.893 1.00 36.78 85 GLY A CA 1
ATOM 646 C C . GLY A 1 85 ? 61.857 -3.301 -16.122 1.00 36.78 85 GLY A C 1
ATOM 647 O O . GLY A 1 85 ? 61.404 -4.433 -16.021 1.00 36.78 85 GLY A O 1
ATOM 648 N N . SER A 1 86 ? 62.319 -2.771 -17.258 1.00 39.66 86 SER A N 1
ATOM 649 C CA . SER A 1 86 ? 62.819 -3.461 -18.457 1.00 39.66 86 SER A CA 1
ATOM 650 C C . SER A 1 86 ? 61.843 -3.812 -19.588 1.00 39.66 86 SER A C 1
ATOM 652 O O . SER A 1 86 ? 61.060 -4.754 -19.529 1.00 39.66 86 SER A O 1
ATOM 654 N N . MET A 1 87 ? 62.008 -3.067 -20.689 1.00 48.09 87 MET A N 1
ATOM 655 C CA . MET A 1 87 ? 61.642 -3.463 -22.049 1.00 48.09 87 MET A CA 1
ATOM 656 C C . MET A 1 87 ? 62.314 -4.789 -22.419 1.00 48.09 87 MET A C 1
ATOM 658 O O . MET A 1 87 ? 63.537 -4.843 -22.386 1.00 48.09 87 MET A O 1
ATOM 662 N N . HIS A 1 88 ? 61.557 -5.778 -22.900 1.00 40.75 88 HIS A N 1
ATOM 663 C CA . HIS A 1 88 ? 62.051 -6.776 -23.857 1.00 40.75 88 HIS A CA 1
ATOM 664 C C . HIS A 1 88 ? 60.918 -7.211 -24.800 1.00 40.75 88 HIS A C 1
ATOM 666 O O . HIS A 1 88 ? 59.790 -7.453 -24.378 1.00 40.75 88 HIS A O 1
ATOM 672 N N . HIS A 1 89 ? 61.244 -7.265 -26.090 1.00 46.62 89 HIS A N 1
ATOM 673 C CA . HIS A 1 89 ? 60.399 -7.655 -27.214 1.00 46.62 89 HIS A CA 1
ATOM 674 C C . HIS A 1 89 ? 60.923 -8.983 -27.769 1.00 46.62 89 HIS A C 1
ATOM 676 O O . HIS A 1 89 ? 62.073 -9.014 -28.185 1.00 46.62 89 HIS A O 1
ATOM 682 N N . ASP A 1 90 ? 60.085 -10.023 -27.813 1.00 31.98 90 ASP A N 1
ATOM 683 C CA . ASP A 1 90 ? 60.117 -11.211 -28.703 1.00 31.98 90 ASP A CA 1
ATOM 684 C C . ASP A 1 90 ? 58.917 -12.093 -28.275 1.00 31.98 90 ASP A C 1
ATOM 686 O O . ASP A 1 90 ? 58.629 -12.145 -27.085 1.00 31.98 90 ASP A O 1
ATOM 690 N N . GLY A 1 91 ? 58.077 -12.763 -29.063 1.00 35.53 91 GLY A N 1
ATOM 691 C CA . GLY A 1 91 ? 58.167 -13.358 -30.392 1.00 35.53 91 GLY A CA 1
ATOM 692 C C . GLY A 1 91 ? 57.468 -14.731 -30.311 1.00 35.53 91 GLY A C 1
ATOM 693 O O . GLY A 1 91 ? 57.851 -15.542 -29.476 1.00 35.53 91 GLY A O 1
ATOM 694 N N . SER A 1 92 ? 56.469 -15.000 -31.173 1.00 36.41 92 SER A N 1
ATOM 695 C CA . SER A 1 92 ? 55.723 -16.282 -31.355 1.00 36.41 92 SER A CA 1
ATOM 696 C C . SER A 1 92 ? 54.845 -16.750 -30.167 1.00 36.41 92 SER A C 1
ATOM 698 O O . SER A 1 92 ? 55.224 -16.631 -29.017 1.00 36.41 92 SER A O 1
ATOM 700 N N . GLY A 1 93 ? 53.619 -17.268 -30.278 1.00 37.38 93 GLY A N 1
ATOM 701 C CA . GLY A 1 93 ? 52.847 -17.861 -31.363 1.00 37.38 93 GLY A CA 1
ATOM 702 C C . GLY A 1 93 ? 52.289 -19.193 -30.847 1.00 37.38 93 GLY A C 1
ATOM 703 O O . GLY A 1 93 ? 53.058 -20.137 -30.759 1.00 37.38 93 GLY A O 1
ATOM 704 N N . GLN A 1 94 ? 50.994 -19.302 -30.509 1.00 34.56 94 GLN A N 1
ATOM 705 C CA . GLN A 1 94 ? 50.313 -20.608 -30.473 1.00 34.56 94 GLN A CA 1
ATOM 706 C C . GLN A 1 94 ? 48.783 -20.519 -30.405 1.00 34.56 94 GLN A C 1
ATOM 708 O O . GLN A 1 94 ? 48.183 -19.821 -29.593 1.00 34.56 94 GLN A O 1
ATOM 713 N N . SER A 1 95 ? 48.191 -21.273 -31.327 1.00 41.12 95 SER A N 1
ATOM 714 C CA . SER A 1 95 ? 46.779 -21.586 -31.503 1.00 41.12 95 SER A CA 1
ATOM 715 C C . SER A 1 95 ? 46.304 -22.558 -30.425 1.00 41.12 95 SER A C 1
ATOM 717 O O . SER A 1 95 ? 46.943 -23.587 -30.215 1.00 41.12 95 SER A O 1
ATOM 719 N N . VAL A 1 96 ? 45.147 -22.286 -29.817 1.00 37.31 96 VAL A N 1
ATOM 720 C CA . VAL A 1 96 ? 44.347 -23.306 -29.129 1.00 37.31 96 VAL A CA 1
ATOM 721 C C . VAL A 1 96 ? 42.889 -2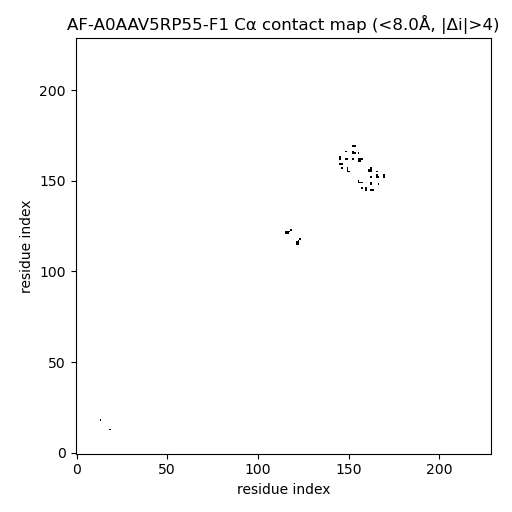3.187 -29.567 1.00 37.31 96 VAL A C 1
ATOM 723 O O . VAL A 1 96 ? 42.240 -22.157 -29.399 1.00 37.31 96 VAL A O 1
ATOM 726 N N . ASN A 1 97 ? 42.397 -24.260 -30.183 1.00 48.00 97 ASN A N 1
ATOM 727 C CA . ASN A 1 97 ? 41.010 -24.458 -30.571 1.00 48.00 97 ASN A CA 1
ATOM 728 C C . ASN A 1 97 ? 40.386 -25.493 -29.623 1.00 48.00 97 ASN A C 1
ATOM 730 O O . ASN A 1 97 ? 40.784 -26.653 -29.628 1.00 48.00 97 ASN A O 1
ATOM 734 N N . ALA A 1 98 ? 39.408 -25.062 -28.836 1.00 36.50 98 ALA A N 1
ATOM 735 C CA . ALA A 1 98 ? 38.410 -25.863 -28.127 1.00 36.50 98 ALA A CA 1
ATOM 736 C C . ALA A 1 98 ? 37.229 -24.896 -27.924 1.00 36.50 98 ALA A C 1
ATOM 738 O O . ALA A 1 98 ? 37.442 -23.752 -27.547 1.00 36.50 98 ALA A O 1
ATOM 739 N N . GLY A 1 99 ? 35.971 -25.167 -28.237 1.00 35.12 99 GLY A N 1
ATOM 740 C CA . GLY A 1 99 ? 35.230 -26.412 -28.238 1.00 35.12 99 GLY A CA 1
ATOM 741 C C . GLY A 1 99 ? 33.853 -26.057 -27.665 1.00 35.12 99 GLY A C 1
ATOM 742 O O . GLY A 1 99 ? 33.751 -25.819 -26.476 1.00 35.12 99 GLY A O 1
ATOM 743 N N . LEU A 1 100 ? 32.846 -25.994 -28.546 1.00 39.81 100 LEU A N 1
ATOM 744 C CA . LEU A 1 100 ? 31.424 -26.310 -28.318 1.00 39.81 100 LEU A CA 1
ATOM 745 C C . LEU A 1 100 ? 30.607 -25.531 -27.258 1.00 39.81 100 LEU A C 1
ATOM 747 O O . LEU A 1 100 ? 30.905 -25.519 -26.073 1.00 39.81 100 LEU A O 1
ATOM 751 N N . GLY A 1 101 ? 29.454 -25.007 -27.696 1.00 34.69 101 GLY A N 1
ATOM 752 C CA . GLY A 1 101 ? 28.376 -24.549 -26.810 1.00 34.69 101 GLY A CA 1
ATOM 753 C C . GLY A 1 101 ? 27.402 -23.600 -27.508 1.00 34.69 101 GLY A C 1
ATOM 754 O O . GLY A 1 101 ? 27.427 -22.399 -27.265 1.00 34.69 101 GLY A O 1
ATOM 755 N N . GLY A 1 102 ? 26.596 -24.119 -28.438 1.00 41.41 102 GLY A N 1
ATOM 756 C CA . GLY A 1 102 ? 25.587 -23.339 -29.160 1.00 41.41 102 GLY A CA 1
ATOM 757 C C . GLY A 1 102 ? 24.197 -23.429 -28.536 1.00 41.41 102 GLY A C 1
ATOM 758 O O . GLY A 1 102 ? 23.856 -24.483 -28.022 1.00 41.41 102 GLY A O 1
ATOM 759 N N . VAL A 1 103 ? 23.396 -22.361 -28.665 1.00 50.66 103 VAL A N 1
ATOM 760 C CA . VAL A 1 103 ? 21.920 -22.377 -28.809 1.00 50.66 103 VAL A CA 1
ATOM 761 C C . VAL A 1 103 ? 21.460 -21.033 -29.448 1.00 50.66 103 VAL A C 1
ATOM 763 O O . VAL A 1 103 ? 22.285 -20.132 -29.606 1.00 50.66 103 VAL A O 1
ATOM 766 N N . PRO A 1 104 ? 20.210 -20.877 -29.927 1.00 49.62 104 PRO A N 1
ATOM 767 C CA . PRO A 1 104 ? 19.860 -20.956 -31.338 1.00 49.62 104 PRO A CA 1
ATOM 768 C C . PRO A 1 104 ? 19.458 -19.585 -31.912 1.00 49.62 104 PRO A C 1
ATOM 770 O O . PRO A 1 104 ? 18.791 -18.782 -31.265 1.00 49.62 104 PRO A O 1
ATOM 773 N N . THR A 1 105 ? 19.798 -19.314 -33.170 1.00 40.44 105 THR A N 1
ATOM 774 C CA . THR A 1 105 ? 19.139 -18.245 -33.936 1.00 40.44 105 THR A CA 1
ATOM 775 C C . THR A 1 105 ? 18.298 -18.911 -35.006 1.00 40.44 105 THR A C 1
ATOM 777 O O . THR A 1 105 ? 18.824 -19.542 -35.919 1.00 40.44 105 THR A O 1
ATOM 780 N N . GLY A 1 106 ? 16.980 -18.811 -34.843 1.00 45.12 106 GLY A N 1
ATOM 781 C CA . GLY A 1 106 ? 16.018 -19.252 -35.833 1.00 45.12 106 GLY A CA 1
ATOM 782 C C . GLY A 1 106 ? 16.112 -18.375 -37.068 1.00 45.12 106 GLY A C 1
ATOM 783 O O . GLY A 1 106 ? 15.581 -17.278 -37.060 1.00 45.12 106 GLY A O 1
ATOM 784 N N . TYR A 1 107 ? 16.766 -18.887 -38.104 1.00 44.19 107 TYR A N 1
ATOM 785 C CA . TYR A 1 107 ? 16.379 -18.682 -39.494 1.00 44.19 107 TYR A CA 1
ATOM 786 C C . TYR A 1 107 ? 16.691 -19.982 -40.224 1.00 44.19 107 TYR A C 1
ATOM 788 O O . TYR A 1 107 ? 17.841 -20.400 -40.343 1.00 44.19 107 TYR A O 1
ATOM 796 N N . ALA A 1 108 ? 15.629 -20.664 -40.638 1.00 49.47 108 ALA A N 1
ATOM 797 C CA . ALA A 1 108 ? 15.708 -21.842 -41.472 1.00 49.47 108 ALA A CA 1
ATOM 798 C C . ALA A 1 108 ? 16.296 -21.456 -42.839 1.00 49.47 108 ALA A C 1
ATOM 800 O O . ALA A 1 108 ? 15.603 -20.918 -43.695 1.00 49.47 108 ALA A O 1
ATOM 801 N N . SER A 1 109 ? 17.576 -21.751 -43.045 1.00 45.75 109 SER A N 1
ATOM 802 C CA . SER A 1 109 ? 18.144 -21.998 -44.370 1.00 45.75 109 SER A CA 1
ATOM 803 C C . SER A 1 109 ? 19.284 -22.997 -44.210 1.00 45.75 109 SER A C 1
ATOM 805 O O . SER A 1 109 ? 20.339 -22.692 -43.654 1.00 45.75 109 SER A O 1
ATOM 807 N N . ASN A 1 110 ? 19.021 -24.227 -44.631 1.00 46.16 110 ASN A N 1
ATOM 808 C CA . ASN A 1 110 ? 19.839 -25.400 -44.369 1.00 46.16 110 ASN A CA 1
ATOM 809 C C . ASN A 1 110 ? 20.971 -25.494 -45.411 1.00 46.16 110 ASN A C 1
ATOM 811 O O . ASN A 1 110 ? 20.890 -26.261 -46.368 1.00 46.16 110 ASN A O 1
ATOM 815 N N . SER A 1 111 ? 22.008 -24.662 -45.283 1.00 45.59 111 SER A N 1
ATOM 816 C CA . SER A 1 111 ? 23.246 -24.797 -46.063 1.00 45.59 111 SER A CA 1
ATOM 817 C C . SER A 1 111 ? 24.461 -24.357 -45.239 1.00 45.59 111 SER A C 1
ATOM 819 O O . SER A 1 111 ? 24.447 -23.257 -44.683 1.00 45.59 111 SER A O 1
ATOM 821 N N . PRO A 1 112 ? 25.514 -25.191 -45.132 1.00 48.06 112 PRO A N 1
ATOM 822 C CA . PRO A 1 112 ? 26.710 -24.868 -44.368 1.00 48.06 112 PRO A CA 1
ATOM 823 C C . PRO A 1 112 ? 27.550 -23.850 -45.144 1.00 48.06 112 PRO A C 1
ATOM 825 O O . PRO A 1 112 ? 28.429 -24.216 -45.920 1.00 48.06 112 PRO A O 1
ATOM 828 N N . VAL A 1 113 ? 27.271 -22.560 -44.953 1.00 61.47 113 VAL A N 1
ATOM 829 C CA . VAL A 1 113 ? 28.162 -21.498 -45.434 1.00 61.47 113 VAL A CA 1
ATOM 830 C C . VAL A 1 113 ? 29.477 -21.626 -44.649 1.00 61.47 113 VAL A C 1
ATOM 832 O O . VAL A 1 113 ? 29.443 -21.555 -43.414 1.00 61.47 113 VAL A O 1
ATOM 835 N N . PRO A 1 114 ? 30.627 -21.872 -45.307 1.00 63.88 114 PRO A N 1
ATOM 836 C CA . PRO A 1 114 ? 31.911 -21.993 -44.627 1.00 63.88 114 PRO A CA 1
ATOM 837 C C . PRO A 1 114 ? 32.186 -20.728 -43.817 1.00 63.88 114 PRO A C 1
ATOM 839 O O . PRO A 1 114 ? 31.980 -19.621 -44.311 1.00 63.88 114 PRO A O 1
ATOM 842 N N . LYS A 1 115 ? 32.650 -20.878 -42.570 1.00 64.75 115 LYS A N 1
ATOM 843 C CA . LYS A 1 115 ? 33.066 -19.727 -41.757 1.00 64.75 115 LYS A CA 1
ATOM 844 C C . LYS A 1 115 ? 34.134 -18.959 -42.555 1.00 64.75 115 LYS A C 1
ATOM 846 O O . LYS A 1 115 ? 35.150 -19.575 -42.886 1.00 64.75 115 LYS A O 1
ATOM 851 N N . PRO A 1 116 ? 33.922 -17.671 -42.880 1.00 70.38 116 PRO A N 1
ATOM 852 C CA . PRO A 1 116 ? 34.846 -16.936 -43.729 1.00 70.38 116 PRO A CA 1
ATOM 853 C C . PRO A 1 116 ? 36.244 -16.936 -43.125 1.00 70.38 116 PRO A C 1
ATOM 855 O O . PRO A 1 116 ? 36.410 -16.841 -41.906 1.00 70.38 116 PRO A O 1
ATOM 858 N N . MET A 1 117 ? 37.247 -17.057 -43.990 1.00 72.19 117 MET A N 1
ATOM 859 C CA . MET A 1 117 ? 38.641 -17.203 -43.586 1.00 72.19 117 MET A CA 1
ATOM 860 C C . MET A 1 117 ? 39.068 -16.008 -42.721 1.00 72.19 117 MET A C 1
ATOM 862 O O . MET A 1 117 ? 38.808 -14.857 -43.081 1.00 72.19 117 MET A O 1
ATOM 866 N N . VAL A 1 118 ? 39.697 -16.259 -41.570 1.00 71.69 118 VAL A N 1
ATOM 867 C CA . VAL A 1 118 ? 40.147 -15.193 -40.660 1.00 71.69 118 VAL A CA 1
ATOM 868 C C . VAL A 1 118 ? 41.150 -14.304 -41.399 1.00 71.69 118 VAL A C 1
ATOM 870 O O . VAL A 1 118 ? 42.130 -14.801 -41.942 1.00 71.69 118 VAL A O 1
ATOM 873 N N . GLY A 1 119 ? 40.880 -12.998 -41.453 1.00 71.19 119 GLY A N 1
ATOM 874 C CA . GLY A 1 119 ? 41.672 -12.035 -42.232 1.00 71.19 119 GLY A CA 1
ATOM 875 C C . GLY A 1 119 ? 41.126 -11.738 -43.634 1.00 71.19 119 GLY A C 1
ATOM 876 O O . GLY A 1 119 ? 41.606 -10.818 -44.286 1.00 71.19 119 GLY A O 1
ATOM 877 N N . SER A 1 120 ? 40.096 -12.457 -44.093 1.00 81.75 120 SER A N 1
ATOM 878 C CA . SER A 1 120 ? 39.383 -12.108 -45.328 1.00 81.75 120 SER A CA 1
ATOM 879 C C . SER A 1 120 ? 38.516 -10.855 -45.154 1.00 81.75 120 SER A C 1
ATOM 881 O O . SER A 1 120 ? 37.975 -10.583 -44.079 1.00 81.75 120 SER A O 1
ATOM 883 N N . GLU A 1 121 ? 38.306 -10.121 -46.246 1.00 81.81 121 GLU A N 1
ATOM 884 C CA . GLU A 1 121 ? 37.422 -8.946 -46.286 1.00 81.81 121 GLU A CA 1
ATOM 885 C C . GLU A 1 121 ? 35.972 -9.287 -45.883 1.00 81.81 121 GLU A C 1
ATOM 887 O O . GLU A 1 121 ? 35.227 -8.463 -45.353 1.00 81.81 121 GLU A O 1
ATOM 892 N N . GLU A 1 122 ? 35.538 -10.526 -46.116 1.00 81.12 122 GLU A N 1
ATOM 893 C CA . GLU A 1 122 ? 34.228 -11.021 -45.689 1.00 81.12 122 GLU A CA 1
ATOM 894 C C . GLU A 1 122 ? 34.155 -11.229 -44.169 1.00 81.12 122 GLU A C 1
ATOM 896 O O . GLU A 1 122 ? 33.182 -10.817 -43.533 1.00 81.12 122 GLU A O 1
ATOM 901 N N . TYR A 1 123 ? 35.209 -11.779 -43.561 1.00 84.56 123 TYR A N 1
ATOM 902 C CA . TYR A 1 123 ? 35.296 -11.964 -42.113 1.00 84.56 123 TYR A CA 1
ATOM 903 C C . TYR A 1 123 ? 35.186 -10.630 -41.358 1.00 84.56 123 TYR A C 1
ATOM 905 O O . TYR A 1 123 ? 34.407 -10.509 -40.405 1.00 84.56 123 TYR A O 1
ATOM 913 N N . TYR A 1 124 ? 35.900 -9.594 -41.811 1.00 86.19 124 TYR A N 1
ATOM 914 C CA . TYR A 1 124 ? 35.811 -8.260 -41.207 1.00 86.19 124 TYR A CA 1
ATOM 915 C C . TYR A 1 124 ? 34.425 -7.622 -41.395 1.00 86.19 124 TYR A C 1
ATOM 917 O O . TYR A 1 124 ? 33.891 -7.030 -40.448 1.00 86.19 124 TYR A O 1
ATOM 925 N N . ARG A 1 125 ? 33.795 -7.793 -42.568 1.00 88.94 125 ARG A N 1
ATOM 926 C CA . ARG A 1 125 ? 32.420 -7.327 -42.831 1.00 88.94 125 ARG A CA 1
ATOM 927 C C . ARG A 1 125 ? 31.398 -7.992 -41.911 1.00 88.94 125 ARG A C 1
ATOM 929 O O . ARG A 1 125 ? 30.610 -7.286 -41.280 1.00 88.94 125 ARG A O 1
ATOM 936 N N . ILE A 1 126 ? 31.443 -9.317 -41.775 1.00 86.62 126 ILE A N 1
ATOM 937 C CA . ILE A 1 126 ? 30.536 -10.075 -40.904 1.00 86.62 126 ILE A CA 1
ATOM 938 C C . ILE A 1 126 ? 30.742 -9.690 -39.440 1.00 86.62 126 ILE A C 1
ATOM 940 O O . ILE A 1 126 ? 29.763 -9.453 -38.734 1.00 86.62 126 ILE A O 1
ATOM 944 N N . LYS A 1 127 ? 31.986 -9.549 -38.969 1.00 92.50 127 LYS A N 1
ATOM 945 C CA . LYS A 1 127 ? 32.264 -9.111 -37.591 1.00 92.50 127 LYS A CA 1
ATOM 946 C C . LYS A 1 127 ? 31.687 -7.718 -37.312 1.00 92.50 127 LYS A C 1
ATOM 948 O O . LYS A 1 127 ? 31.039 -7.515 -36.286 1.00 92.50 127 LYS A O 1
ATOM 953 N N . LYS A 1 128 ? 31.863 -6.772 -38.242 1.00 92.62 128 LYS A N 1
ATOM 954 C CA . LYS A 1 128 ? 31.310 -5.411 -38.138 1.00 92.62 128 LYS A CA 1
ATOM 955 C C . LYS A 1 128 ? 29.779 -5.409 -38.157 1.00 92.62 128 LYS A C 1
ATOM 957 O O . LYS A 1 128 ? 29.171 -4.682 -37.375 1.00 92.62 128 LYS A O 1
ATOM 962 N N . TYR A 1 129 ? 29.157 -6.212 -39.021 1.00 94.25 129 TYR A N 1
ATOM 963 C CA . TYR A 1 129 ? 27.700 -6.358 -39.077 1.00 94.25 129 TYR A CA 1
ATOM 964 C C . TYR A 1 129 ? 27.142 -6.962 -37.786 1.00 94.25 129 TYR A C 1
ATOM 966 O O . TYR A 1 129 ? 26.246 -6.378 -37.185 1.00 94.25 129 TYR A O 1
ATOM 974 N N . ASN A 1 130 ? 27.722 -8.064 -37.307 1.00 94.31 130 ASN A N 1
ATOM 975 C CA . ASN A 1 130 ? 27.311 -8.690 -36.051 1.00 94.31 130 ASN A CA 1
ATOM 976 C C . ASN A 1 130 ? 27.437 -7.724 -34.871 1.00 94.31 130 ASN A C 1
ATOM 978 O O . ASN A 1 130 ? 26.522 -7.621 -34.063 1.00 94.31 130 ASN A O 1
ATOM 982 N N . HIS A 1 131 ? 28.530 -6.961 -34.794 1.00 96.69 131 HIS A N 1
ATOM 983 C CA . HIS A 1 131 ? 28.693 -5.954 -33.749 1.00 96.69 131 HIS A CA 1
ATOM 984 C C . HIS A 1 131 ? 27.599 -4.871 -33.801 1.00 96.69 131 HIS A C 1
ATOM 986 O O . HIS A 1 131 ? 27.045 -4.503 -32.766 1.00 96.69 131 HIS A O 1
ATOM 992 N N . LYS A 1 132 ? 27.226 -4.403 -35.002 1.00 97.62 132 LYS A N 1
ATOM 993 C CA . LYS A 1 132 ? 26.100 -3.471 -35.183 1.00 97.62 132 LYS A CA 1
ATOM 994 C C . LYS A 1 132 ? 24.761 -4.086 -34.784 1.00 97.62 132 LYS A C 1
ATOM 996 O O . L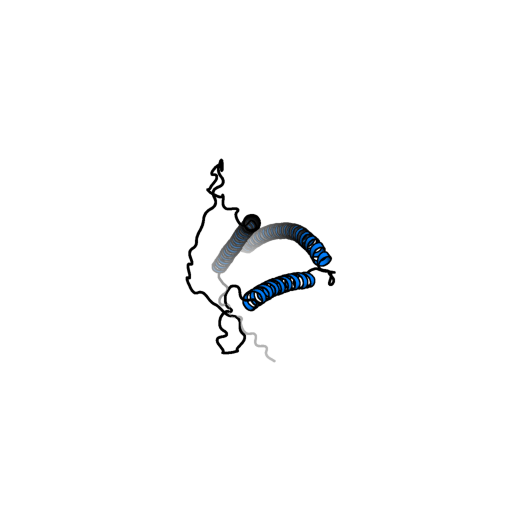YS A 1 132 ? 23.944 -3.405 -34.175 1.00 97.62 132 LYS A O 1
ATOM 1001 N N . GLU A 1 133 ? 24.537 -5.348 -35.130 1.00 97.25 133 GLU A N 1
ATOM 1002 C CA . GLU A 1 133 ? 23.300 -6.066 -34.827 1.00 97.25 133 GLU A CA 1
ATOM 1003 C C . GLU A 1 133 ? 23.119 -6.270 -33.318 1.00 97.25 133 GLU A C 1
ATOM 1005 O O . GLU A 1 133 ? 22.033 -6.041 -32.785 1.00 97.25 133 GLU A O 1
ATOM 1010 N N . VAL A 1 134 ? 24.196 -6.616 -32.608 1.00 97.06 134 VAL A N 1
ATOM 1011 C CA . VAL A 1 134 ? 24.202 -6.697 -31.140 1.00 97.06 134 VAL A CA 1
ATOM 1012 C C . VAL A 1 134 ? 23.817 -5.351 -30.525 1.00 97.06 134 VAL A C 1
ATOM 1014 O O . VAL A 1 134 ? 22.933 -5.288 -29.669 1.00 97.06 134 VAL A O 1
ATO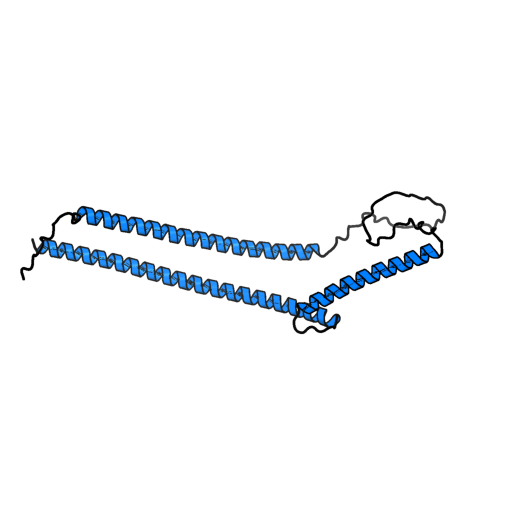M 1017 N N . GLU A 1 135 ? 24.425 -4.262 -30.991 1.00 97.75 135 GLU A N 1
ATOM 1018 C CA . GLU A 1 135 ? 24.126 -2.927 -30.470 1.00 97.75 135 GLU A CA 1
ATOM 1019 C C . GLU A 1 135 ? 22.702 -2.463 -30.827 1.00 97.75 135 GLU A C 1
ATOM 1021 O O . GLU A 1 135 ? 22.034 -1.840 -30.000 1.00 97.75 135 GLU A O 1
ATOM 1026 N N . ARG A 1 136 ? 22.183 -2.809 -32.014 1.00 98.31 136 ARG A N 1
ATOM 1027 C CA . ARG A 1 136 ? 20.783 -2.548 -32.390 1.00 98.31 136 ARG A CA 1
ATOM 1028 C C . ARG A 1 136 ? 19.821 -3.223 -31.412 1.00 98.31 136 ARG A C 1
ATOM 1030 O O . ARG A 1 136 ? 18.957 -2.545 -30.858 1.00 98.31 136 ARG A O 1
ATOM 1037 N N . ARG A 1 137 ? 20.004 -4.521 -31.139 1.00 98.12 137 ARG A N 1
ATOM 1038 C CA . ARG A 1 137 ? 19.156 -5.267 -30.188 1.00 98.12 137 ARG A CA 1
ATOM 1039 C C . ARG A 1 137 ? 19.220 -4.683 -28.784 1.00 98.12 137 ARG A C 1
ATOM 1041 O O . ARG A 1 137 ? 18.188 -4.525 -28.141 1.00 98.12 137 ARG A O 1
ATOM 1048 N N . ARG A 1 138 ? 20.412 -4.297 -28.320 1.00 98.31 138 ARG A N 1
ATOM 1049 C CA . ARG A 1 138 ? 20.570 -3.611 -27.031 1.00 98.31 138 ARG A CA 1
ATOM 1050 C C . ARG A 1 138 ? 19.741 -2.325 -26.981 1.00 98.31 138 ARG A C 1
ATOM 1052 O O . ARG A 1 138 ? 19.019 -2.104 -26.009 1.00 98.31 138 ARG A O 1
ATOM 1059 N N . ARG A 1 139 ? 19.819 -1.488 -28.021 1.00 98.12 139 ARG A N 1
ATOM 1060 C CA . ARG A 1 139 ? 19.041 -0.240 -28.108 1.00 98.12 139 ARG A CA 1
ATOM 1061 C C . ARG A 1 139 ? 17.540 -0.496 -28.119 1.00 98.12 139 ARG A C 1
ATOM 1063 O O . ARG A 1 139 ? 16.807 0.250 -27.482 1.00 98.12 139 ARG A O 1
ATOM 1070 N N . GLU A 1 140 ? 17.084 -1.537 -28.803 1.00 97.62 140 GLU A N 1
ATOM 1071 C CA . GLU A 1 140 ? 15.668 -1.914 -28.835 1.00 97.62 140 GLU A CA 1
ATOM 1072 C C . GLU A 1 140 ? 15.153 -2.347 -27.471 1.00 97.62 140 GLU A C 1
ATOM 1074 O O . GLU A 1 140 ? 14.112 -1.855 -27.042 1.00 97.62 140 GLU A O 1
ATOM 1079 N N . THR A 1 141 ? 15.908 -3.177 -26.749 1.00 97.81 141 THR A N 1
ATOM 1080 C CA . THR A 1 141 ? 15.557 -3.572 -25.381 1.00 97.81 141 THR A CA 1
ATOM 1081 C C . THR A 1 141 ? 15.466 -2.360 -24.453 1.00 97.81 141 THR A C 1
ATOM 1083 O O . THR A 1 141 ? 14.497 -2.235 -23.708 1.00 97.81 141 THR A O 1
ATOM 1086 N N . ILE A 1 142 ? 16.434 -1.437 -24.526 1.00 96.81 142 ILE A N 1
ATOM 1087 C CA . ILE A 1 142 ? 16.423 -0.209 -23.714 1.00 96.81 142 ILE A CA 1
ATOM 1088 C C . ILE A 1 142 ? 15.216 0.663 -24.066 1.00 96.81 142 ILE A C 1
ATOM 1090 O O . ILE A 1 142 ? 14.515 1.130 -23.173 1.00 96.81 142 ILE A O 1
ATOM 1094 N N . ASN A 1 143 ? 14.955 0.877 -25.356 1.00 96.75 143 ASN A N 1
ATOM 1095 C CA . ASN A 1 143 ? 13.842 1.712 -25.799 1.00 96.75 143 ASN A CA 1
ATOM 1096 C C . ASN A 1 143 ? 12.504 1.126 -25.360 1.00 96.75 143 ASN A C 1
ATOM 1098 O O . ASN A 1 143 ? 11.691 1.852 -24.805 1.00 96.75 143 ASN A O 1
ATOM 1102 N N . LYS A 1 144 ? 12.329 -0.190 -25.517 1.00 96.62 144 LYS A N 1
ATOM 1103 C CA . LYS A 1 144 ? 11.135 -0.888 -25.051 1.00 96.62 144 LYS A CA 1
ATOM 1104 C C . LYS A 1 144 ? 10.932 -0.704 -23.544 1.00 96.62 144 LYS A C 1
ATOM 1106 O O . LYS A 1 144 ? 9.829 -0.385 -23.124 1.00 96.62 144 LYS A O 1
ATOM 1111 N N . GLY A 1 145 ? 11.993 -0.844 -22.744 1.00 96.06 145 GLY A N 1
ATOM 1112 C CA . GLY A 1 145 ? 11.918 -0.624 -21.297 1.00 96.06 145 GLY A CA 1
ATOM 1113 C C . GLY A 1 145 ? 11.508 0.805 -20.921 1.00 96.06 145 GLY A C 1
ATOM 1114 O O . GLY A 1 145 ? 10.711 0.992 -20.006 1.00 96.06 145 GLY A O 1
ATOM 1115 N N . ILE A 1 146 ? 12.002 1.813 -21.647 1.00 95.88 146 ILE A N 1
ATOM 1116 C CA . ILE A 1 146 ? 11.612 3.216 -21.432 1.00 95.88 146 ILE A CA 1
ATOM 1117 C C . ILE A 1 146 ? 10.150 3.450 -21.839 1.00 95.88 146 ILE A C 1
ATOM 1119 O O . ILE A 1 146 ? 9.420 4.123 -21.117 1.00 95.88 146 ILE A O 1
ATOM 1123 N N . ASP A 1 147 ? 9.705 2.875 -22.956 1.00 94.06 147 ASP A N 1
ATOM 1124 C CA . ASP A 1 147 ? 8.320 3.009 -23.417 1.00 94.06 147 ASP A CA 1
ATOM 1125 C C . ASP A 1 147 ? 7.335 2.310 -22.466 1.00 94.06 147 ASP A C 1
ATOM 1127 O O . ASP A 1 147 ? 6.243 2.819 -22.221 1.00 94.06 147 ASP A O 1
ATOM 1131 N N . ASP A 1 148 ? 7.716 1.167 -21.889 1.00 94.69 148 ASP A N 1
ATOM 1132 C CA . ASP A 1 148 ? 6.913 0.469 -20.881 1.00 94.69 148 ASP A CA 1
ATOM 1133 C C . ASP A 1 148 ? 6.827 1.270 -19.569 1.00 94.69 148 ASP A C 1
ATOM 1135 O O . ASP A 1 148 ? 5.745 1.373 -18.988 1.00 94.69 148 ASP A O 1
ATOM 1139 N N . LEU A 1 149 ? 7.918 1.926 -19.147 1.00 94.81 149 LEU A N 1
ATOM 1140 C CA . LEU A 1 149 ? 7.901 2.861 -18.014 1.00 94.81 149 LEU A CA 1
ATOM 1141 C C . LEU A 1 149 ? 6.951 4.045 -18.266 1.00 94.81 149 LEU A C 1
ATOM 1143 O O . LEU A 1 149 ? 6.236 4.475 -17.363 1.00 94.81 149 LEU A O 1
ATOM 1147 N N . GLY A 1 150 ? 6.887 4.530 -19.507 1.00 94.56 150 GLY A N 1
ATOM 1148 C CA . GLY A 1 150 ? 5.963 5.585 -19.923 1.00 94.56 150 GLY A CA 1
ATOM 1149 C C . GLY A 1 150 ? 4.473 5.214 -19.837 1.00 94.56 150 GLY A C 1
ATOM 1150 O O . GLY A 1 150 ? 3.624 6.091 -19.875 1.00 94.56 150 GLY A O 1
ATOM 1151 N N . LYS A 1 151 ? 4.111 3.933 -19.704 1.00 93.56 151 LYS A N 1
ATOM 1152 C CA . LYS A 1 151 ? 2.697 3.518 -19.596 1.00 93.56 151 LYS A CA 1
ATOM 1153 C C . LYS A 1 151 ? 2.158 3.565 -18.169 1.00 93.56 151 LYS A C 1
ATOM 1155 O O . LYS A 1 151 ? 0.947 3.605 -17.981 1.00 93.56 151 LYS A O 1
ATOM 1160 N N . VAL A 1 152 ? 3.043 3.487 -17.176 1.00 93.62 152 VAL A N 1
ATOM 1161 C CA . VAL A 1 152 ? 2.672 3.365 -15.754 1.00 93.62 152 VAL A CA 1
ATOM 1162 C C . VAL A 1 152 ? 2.878 4.657 -14.971 1.00 93.62 152 VAL A C 1
ATOM 1164 O O . VAL A 1 152 ? 2.332 4.813 -13.880 1.00 93.62 152 VAL A O 1
ATOM 1167 N N . VAL A 1 153 ? 3.680 5.572 -15.511 1.00 92.56 153 VAL A N 1
ATOM 1168 C CA . VAL A 1 153 ? 3.919 6.891 -14.930 1.00 92.56 153 VAL A CA 1
ATOM 1169 C C . VAL A 1 153 ? 2.836 7.848 -15.451 1.00 92.56 153 VAL A C 1
ATOM 1171 O O . VAL A 1 153 ? 2.545 7.842 -16.644 1.00 92.56 153 VAL A O 1
ATOM 1174 N N . PRO A 1 154 ? 2.199 8.663 -14.598 1.00 92.00 154 PRO A N 1
ATOM 1175 C CA . PRO A 1 154 ? 1.209 9.632 -15.050 1.00 92.00 154 PRO A CA 1
ATOM 1176 C C . PRO A 1 154 ? 1.858 10.781 -15.835 1.00 92.00 154 PRO A C 1
ATOM 1178 O O . PRO A 1 154 ? 2.994 11.191 -15.573 1.00 92.00 154 PRO A O 1
ATOM 1181 N N . ASP A 1 155 ? 1.102 11.327 -16.786 1.00 88.00 155 ASP A N 1
ATOM 1182 C CA . ASP A 1 155 ? 1.446 12.516 -17.572 1.00 88.00 155 ASP A CA 1
ATOM 1183 C C . ASP A 1 155 ? 2.787 12.444 -18.322 1.00 88.00 155 ASP A C 1
ATOM 1185 O O . ASP A 1 155 ? 3.414 13.478 -18.575 1.00 88.00 155 ASP A O 1
ATOM 1189 N N . CYS A 1 156 ? 3.299 11.262 -18.651 1.00 84.88 156 CYS A N 1
ATOM 1190 C CA . CYS A 1 156 ? 4.529 11.152 -19.428 1.00 84.88 156 CYS A CA 1
ATOM 1191 C C . CYS A 1 156 ? 4.234 10.926 -20.917 1.00 84.88 156 CYS A C 1
ATOM 1193 O O . CYS A 1 156 ? 3.526 10.011 -21.324 1.00 84.88 156 CYS A O 1
ATOM 1195 N N . ASP A 1 157 ? 4.806 11.806 -21.737 1.00 81.00 157 ASP A N 1
ATOM 1196 C CA . ASP A 1 157 ? 4.750 11.731 -23.193 1.00 81.00 157 ASP A CA 1
ATOM 1197 C C . ASP A 1 157 ? 5.948 10.950 -23.758 1.00 81.00 157 ASP A C 1
ATOM 1199 O O . ASP A 1 157 ? 6.815 10.466 -23.034 1.00 81.00 157 ASP A O 1
ATOM 1203 N N . LYS A 1 158 ? 6.048 10.899 -25.091 1.00 84.44 158 LYS A N 1
ATOM 1204 C CA . LYS A 1 158 ? 7.041 10.170 -25.909 1.00 84.44 158 LYS A CA 1
ATOM 1205 C C . LYS A 1 158 ? 8.526 10.534 -25.665 1.00 84.44 158 LYS A C 1
ATOM 1207 O O . LYS A 1 158 ? 9.404 10.062 -26.389 1.00 84.44 158 LYS A O 1
ATOM 1212 N N . HIS A 1 159 ? 8.845 11.386 -24.692 1.00 91.12 159 HIS A N 1
ATOM 1213 C CA . HIS A 1 159 ? 10.191 11.905 -24.452 1.00 91.12 159 HIS A CA 1
ATOM 1214 C C . HIS A 1 159 ? 10.946 11.067 -23.414 1.00 91.12 159 HIS A C 1
ATOM 1216 O O . HIS A 1 159 ? 10.680 11.157 -22.217 1.00 91.12 159 HIS A O 1
ATOM 1222 N N . LYS A 1 160 ? 11.977 10.330 -23.849 1.00 92.06 160 LYS A N 1
ATOM 1223 C CA . LYS A 1 160 ? 12.775 9.442 -22.976 1.00 92.06 160 LYS A CA 1
ATOM 1224 C C . LYS A 1 160 ? 13.306 10.126 -21.712 1.00 92.06 160 LYS A C 1
ATOM 1226 O O . LYS A 1 160 ? 13.197 9.567 -20.629 1.00 92.06 160 LYS A O 1
ATOM 1231 N N . GLY A 1 161 ? 13.848 11.341 -21.833 1.00 93.31 161 GLY A N 1
ATOM 1232 C CA . GLY A 1 161 ? 14.361 12.090 -20.678 1.00 93.31 161 GLY A CA 1
ATOM 1233 C C . GLY A 1 161 ? 13.266 12.492 -19.684 1.00 93.31 161 GLY A C 1
ATOM 1234 O O . GLY A 1 161 ? 13.464 12.401 -18.476 1.00 93.31 161 GLY A O 1
ATOM 1235 N N . GLN A 1 162 ? 12.089 12.873 -20.185 1.00 93.88 162 GLN A N 1
ATOM 1236 C CA . GLN A 1 162 ? 10.949 13.260 -19.354 1.00 93.88 162 GLN A CA 1
ATOM 1237 C C . GLN A 1 162 ? 10.329 12.051 -18.651 1.00 93.88 162 GLN A C 1
ATOM 1239 O O . GLN A 1 162 ? 10.001 12.155 -17.473 1.00 93.88 162 GLN A O 1
ATOM 1244 N N . ILE A 1 163 ? 10.211 10.910 -19.344 1.00 95.06 163 ILE A N 1
ATOM 1245 C CA . ILE A 1 163 ? 9.748 9.645 -18.758 1.00 95.06 163 ILE A CA 1
ATOM 1246 C C . ILE A 1 163 ? 10.630 9.279 -17.561 1.00 95.06 163 ILE A C 1
ATOM 1248 O O . ILE A 1 163 ? 10.107 9.008 -16.485 1.00 95.06 163 ILE A O 1
ATOM 1252 N N . LEU A 1 164 ? 11.958 9.335 -17.716 1.00 95.44 164 LEU A N 1
ATOM 1253 C CA . LEU A 1 164 ? 12.892 9.016 -16.632 1.00 95.44 164 LEU A CA 1
ATOM 1254 C C . LEU A 1 164 ? 12.763 9.988 -15.450 1.00 95.44 164 LEU A C 1
ATOM 1256 O O . LEU A 1 164 ? 12.665 9.546 -14.309 1.00 95.44 164 LEU A O 1
ATOM 1260 N N . ALA A 1 165 ? 12.714 11.298 -15.707 1.00 94.06 165 ALA A N 1
ATOM 1261 C CA . ALA A 1 165 ? 12.569 12.295 -14.646 1.00 94.06 165 ALA A CA 1
ATOM 1262 C C . ALA A 1 165 ? 11.234 12.151 -13.892 1.00 94.06 165 ALA A C 1
ATOM 1264 O O . ALA A 1 165 ? 11.218 12.113 -12.662 1.00 94.06 165 ALA A O 1
ATOM 1265 N N . LYS A 1 166 ? 10.117 12.003 -14.621 1.00 94.88 166 LYS A N 1
ATOM 1266 C CA . LYS A 1 166 ? 8.789 11.812 -14.020 1.00 94.88 166 LYS A CA 1
ATOM 1267 C C . LYS A 1 166 ? 8.673 10.490 -13.274 1.00 94.88 166 LYS A C 1
ATOM 1269 O O . LYS A 1 166 ? 8.033 10.462 -12.232 1.00 94.88 166 LYS A O 1
ATOM 1274 N N . ALA A 1 167 ? 9.307 9.421 -13.756 1.00 96.62 167 ALA A N 1
ATOM 1275 C CA . ALA A 1 167 ? 9.332 8.145 -13.052 1.00 96.62 167 ALA A CA 1
ATOM 1276 C C . ALA A 1 167 ? 9.976 8.276 -11.669 1.00 96.62 167 ALA A C 1
ATOM 1278 O O . ALA A 1 167 ? 9.424 7.775 -10.694 1.00 96.62 167 ALA A O 1
ATOM 1279 N N . VAL A 1 168 ? 11.100 8.993 -11.568 1.00 95.81 168 VAL A N 1
ATOM 1280 C CA . VAL A 1 168 ? 11.760 9.243 -10.279 1.00 95.81 168 VAL A CA 1
ATOM 1281 C C . VAL A 1 168 ? 10.832 10.017 -9.343 1.00 95.81 168 VAL A C 1
ATOM 1283 O O . VAL A 1 168 ? 10.602 9.574 -8.221 1.00 95.81 168 VAL A O 1
ATOM 1286 N N . SER A 1 169 ? 10.239 11.120 -9.810 1.00 95.56 169 SER A N 1
ATOM 1287 C CA . SER A 1 169 ? 9.283 11.896 -9.008 1.00 95.56 169 SER A CA 1
ATOM 1288 C C . SER A 1 169 ? 8.066 11.071 -8.583 1.00 95.56 169 SER A C 1
ATOM 1290 O O . SER A 1 169 ? 7.643 11.148 -7.432 1.00 95.56 169 SER A O 1
ATOM 1292 N N . TYR A 1 170 ? 7.520 10.256 -9.486 1.00 97.50 170 TYR A N 1
ATOM 1293 C CA . TYR A 1 170 ? 6.353 9.425 -9.216 1.00 97.50 170 TYR A CA 1
ATOM 1294 C C . TYR A 1 170 ? 6.657 8.334 -8.187 1.00 97.50 170 TYR A C 1
ATOM 1296 O O . TYR A 1 170 ? 5.868 8.135 -7.270 1.00 97.50 170 TYR A O 1
ATOM 1304 N N . ILE A 1 171 ? 7.821 7.683 -8.271 1.00 97.38 171 ILE A N 1
ATOM 1305 C CA . ILE A 1 171 ? 8.265 6.710 -7.262 1.00 97.38 171 ILE A CA 1
ATOM 1306 C C . ILE A 1 171 ? 8.400 7.379 -5.891 1.00 97.38 171 ILE A C 1
ATOM 1308 O O . ILE A 1 171 ? 7.936 6.816 -4.902 1.00 97.38 171 ILE A O 1
ATOM 1312 N N . THR A 1 172 ? 8.998 8.570 -5.814 1.00 97.31 172 THR A N 1
ATOM 1313 C CA . THR A 1 172 ? 9.112 9.312 -4.547 1.00 97.31 172 THR A CA 1
ATOM 1314 C C . THR A 1 172 ? 7.736 9.643 -3.972 1.00 97.31 172 THR A C 1
ATOM 1316 O O . THR A 1 172 ? 7.468 9.326 -2.817 1.00 97.31 172 THR A O 1
ATOM 1319 N N . MET A 1 173 ? 6.827 10.171 -4.794 1.00 96.94 173 MET A N 1
ATOM 1320 C CA . MET A 1 173 ? 5.455 10.468 -4.378 1.00 96.94 173 MET A CA 1
ATOM 1321 C C . MET A 1 173 ? 4.707 9.209 -3.914 1.00 96.94 173 MET A C 1
ATOM 1323 O O . MET A 1 173 ? 3.982 9.252 -2.924 1.00 96.94 173 MET A O 1
ATOM 1327 N N . LEU A 1 174 ? 4.869 8.075 -4.606 1.00 97.81 174 LEU A N 1
ATOM 1328 C CA . LEU A 1 174 ? 4.257 6.808 -4.202 1.00 97.81 174 LEU A CA 1
ATOM 1329 C C . LEU A 1 174 ? 4.785 6.329 -2.847 1.00 97.81 174 LEU A C 1
ATOM 1331 O O . LEU A 1 174 ? 3.987 5.862 -2.040 1.00 97.81 174 LEU A O 1
ATOM 1335 N N . LYS A 1 175 ? 6.086 6.489 -2.573 1.00 96.44 175 LYS A N 1
ATOM 1336 C CA . LYS A 1 175 ? 6.681 6.163 -1.267 1.00 96.44 175 LYS A CA 1
ATOM 1337 C C . LYS A 1 175 ? 6.130 7.047 -0.147 1.00 96.44 175 LYS A C 1
ATOM 1339 O O . LYS A 1 175 ? 5.723 6.533 0.888 1.00 96.44 175 LYS A O 1
ATOM 1344 N N . GLU A 1 176 ? 6.055 8.358 -0.363 1.00 96.31 176 GLU A N 1
ATOM 1345 C CA . GLU A 1 176 ? 5.482 9.301 0.612 1.00 96.31 176 GLU A CA 1
ATOM 1346 C C . GLU A 1 176 ? 3.986 9.036 0.856 1.00 96.31 176 GLU A C 1
ATOM 1348 O O . GLU A 1 176 ? 3.492 9.093 1.989 1.00 96.31 176 GLU A O 1
ATOM 1353 N N . LYS A 1 177 ? 3.250 8.697 -0.209 1.00 96.31 177 LYS A N 1
ATOM 1354 C CA . LYS A 1 177 ? 1.840 8.309 -0.126 1.00 96.31 177 LYS A CA 1
ATOM 1355 C C . LYS A 1 177 ? 1.662 7.002 0.640 1.00 96.31 177 LYS A C 1
ATOM 1357 O O . LYS A 1 177 ? 0.752 6.916 1.461 1.00 96.31 177 LYS A O 1
ATOM 1362 N N . GLU A 1 178 ? 2.507 6.005 0.391 1.00 95.69 178 GLU A N 1
ATOM 1363 C CA . GLU A 1 178 ? 2.506 4.749 1.140 1.00 95.69 178 GLU A CA 1
ATOM 1364 C C . GLU A 1 178 ? 2.747 5.006 2.631 1.00 95.69 178 GLU A C 1
ATOM 1366 O O . GLU A 1 178 ? 1.978 4.527 3.462 1.00 95.69 178 GLU A O 1
ATOM 1371 N N . GLU A 1 179 ? 3.750 5.816 2.977 1.00 92.25 179 GLU A N 1
ATOM 1372 C CA . GLU A 1 179 ? 4.060 6.153 4.369 1.00 92.25 179 GLU A CA 1
ATOM 1373 C C . GLU A 1 179 ? 2.868 6.821 5.070 1.00 92.25 179 GLU A C 1
ATOM 1375 O O . GLU A 1 179 ? 2.497 6.457 6.189 1.00 92.25 179 GLU A O 1
ATOM 1380 N N . THR A 1 180 ? 2.225 7.774 4.393 1.00 93.00 180 THR A N 1
ATOM 1381 C CA . THR A 1 180 ? 1.040 8.465 4.915 1.00 93.00 180 THR A CA 1
ATOM 1382 C C . THR A 1 180 ? -0.142 7.508 5.072 1.00 93.00 180 THR A C 1
ATOM 1384 O O . THR A 1 180 ? -0.834 7.546 6.088 1.00 93.00 180 THR A O 1
ATOM 1387 N N . MET A 1 181 ? -0.360 6.615 4.104 1.00 92.25 181 MET A N 1
ATOM 1388 C CA . MET A 1 181 ? -1.417 5.605 4.164 1.00 92.25 181 MET A CA 1
ATOM 1389 C C . MET A 1 181 ? -1.202 4.640 5.335 1.00 92.25 181 MET A C 1
ATOM 1391 O O . MET A 1 181 ? -2.148 4.341 6.058 1.00 92.25 181 MET A O 1
ATOM 1395 N N . VAL A 1 182 ? 0.036 4.197 5.568 1.00 91.25 182 VAL A N 1
ATOM 1396 C CA . VAL A 1 182 ? 0.384 3.347 6.716 1.00 91.25 182 VAL A CA 1
ATOM 1397 C C . VAL A 1 182 ? 0.107 4.070 8.035 1.00 91.25 182 VAL A C 1
ATOM 1399 O O . VAL A 1 182 ? -0.485 3.480 8.941 1.00 91.25 182 VAL A O 1
ATOM 1402 N N . LYS A 1 183 ? 0.480 5.351 8.146 1.00 88.81 183 LYS A N 1
ATOM 1403 C CA . LYS A 1 183 ? 0.190 6.176 9.331 1.00 88.81 183 LYS A CA 1
ATOM 1404 C C . LYS A 1 183 ? -1.314 6.295 9.584 1.00 88.81 183 LYS A C 1
ATOM 1406 O O . LYS A 1 183 ? -1.754 6.063 10.708 1.00 88.81 183 LYS A O 1
ATOM 1411 N N . GLN A 1 184 ? -2.090 6.595 8.543 1.00 89.62 184 GLN A N 1
ATOM 1412 C CA . GLN A 1 184 ? -3.543 6.723 8.634 1.00 89.62 184 GLN A CA 1
ATOM 1413 C C . GLN A 1 184 ? -4.199 5.403 9.054 1.00 89.62 184 GLN A C 1
ATOM 1415 O O . GLN A 1 184 ? -4.966 5.379 10.012 1.00 89.62 184 GLN A O 1
ATOM 1420 N N . LEU A 1 185 ? -3.833 4.296 8.402 1.00 86.31 185 LEU A N 1
ATOM 1421 C CA . LEU A 1 185 ? -4.360 2.971 8.724 1.00 86.31 185 LEU A CA 1
ATOM 1422 C C . LEU A 1 185 ? -4.030 2.560 10.166 1.00 86.31 185 LEU A C 1
ATOM 1424 O O . LEU A 1 185 ? -4.860 1.979 10.860 1.00 86.31 185 LEU A O 1
ATOM 1428 N N . THR A 1 186 ? -2.822 2.880 10.635 1.00 89.25 186 THR A N 1
ATOM 1429 C CA . THR A 1 186 ? -2.404 2.589 12.013 1.00 89.25 186 THR A CA 1
ATOM 1430 C C . THR A 1 186 ? -3.233 3.382 13.021 1.00 89.25 186 THR A C 1
ATOM 1432 O O . THR A 1 186 ? -3.691 2.818 14.013 1.00 89.25 186 THR A O 1
ATOM 1435 N N . LEU A 1 187 ? -3.465 4.672 12.764 1.00 91.25 187 LEU A N 1
ATOM 1436 C CA . LEU A 1 187 ? -4.305 5.515 13.614 1.00 91.25 187 LEU A CA 1
ATOM 1437 C C . LEU A 1 187 ? -5.751 4.996 13.660 1.00 91.25 187 LEU A C 1
ATOM 1439 O O . LEU A 1 187 ? -6.310 4.825 14.741 1.00 91.25 187 LEU A O 1
ATOM 1443 N N . GLU A 1 188 ? -6.339 4.705 12.498 1.00 83.50 188 GLU A N 1
ATOM 1444 C CA . GLU A 1 188 ? -7.700 4.169 12.386 1.00 83.50 188 GLU A CA 1
ATOM 1445 C C . GLU A 1 188 ? -7.855 2.845 13.137 1.00 83.50 188 GLU A C 1
ATOM 1447 O O . GLU A 1 188 ? -8.850 2.643 13.841 1.00 83.50 188 GLU A O 1
ATOM 1452 N N . LYS A 1 189 ? -6.847 1.970 13.048 1.00 90.56 189 LYS A N 1
ATOM 1453 C CA . LYS A 1 189 ? -6.801 0.720 13.807 1.00 90.56 189 LYS A CA 1
ATOM 1454 C C . LYS A 1 189 ? -6.814 0.980 15.313 1.00 90.56 189 LYS A C 1
ATOM 1456 O O . LYS A 1 189 ? -7.650 0.403 15.999 1.00 90.56 189 LYS A O 1
ATOM 1461 N N . LEU A 1 190 ? -5.948 1.860 15.821 1.00 91.75 190 LEU A N 1
ATOM 1462 C CA . LEU A 1 190 ? -5.874 2.165 17.256 1.00 91.75 190 LEU A CA 1
ATOM 1463 C C . LEU A 1 190 ? -7.190 2.742 17.796 1.00 91.75 190 LEU A C 1
ATOM 1465 O O . LEU A 1 190 ? -7.656 2.322 18.852 1.00 91.75 190 LEU A O 1
ATOM 1469 N N . ILE A 1 191 ? -7.813 3.662 17.056 1.00 91.19 191 ILE A N 1
ATOM 1470 C CA . ILE A 1 191 ? -9.099 4.262 17.442 1.00 91.19 191 ILE A CA 1
ATOM 1471 C C . ILE A 1 191 ? -10.204 3.200 17.459 1.00 91.19 191 ILE A C 1
ATOM 1473 O O . ILE A 1 191 ? -11.002 3.141 18.395 1.00 91.19 191 ILE A O 1
ATOM 1477 N N . SER A 1 192 ? -10.238 2.335 16.444 1.00 83.31 192 SER A N 1
ATOM 1478 C CA . SER A 1 192 ? -11.221 1.250 16.368 1.00 83.31 192 SER A CA 1
ATOM 1479 C C . SER A 1 192 ? -11.035 0.247 17.508 1.00 83.31 192 SER A C 1
ATOM 1481 O O . SER A 1 192 ? -12.008 -0.155 18.140 1.00 83.31 192 SER A O 1
ATOM 1483 N N . GLU A 1 193 ? -9.790 -0.117 17.823 1.00 87.19 193 GLU A N 1
ATOM 1484 C CA . GLU A 1 193 ? -9.458 -1.004 18.942 1.00 87.19 193 GLU A CA 1
ATOM 1485 C C . GLU A 1 193 ? -9.852 -0.391 20.293 1.00 87.19 193 GLU A C 1
ATOM 1487 O O . GLU A 1 193 ? -10.429 -1.083 21.134 1.00 87.19 193 GLU A O 1
ATOM 1492 N N . GLN A 1 194 ? -9.619 0.911 20.486 1.00 93.38 194 GLN A N 1
ATOM 1493 C CA . GLN A 1 194 ? -10.068 1.624 21.680 1.00 93.38 194 GLN A CA 1
ATOM 1494 C C . GLN A 1 194 ? -11.597 1.592 21.807 1.00 93.38 194 GLN A C 1
ATOM 1496 O O . GLN A 1 194 ? -12.113 1.228 22.863 1.00 93.38 194 GLN A O 1
ATOM 1501 N N . SER A 1 195 ? -12.324 1.900 20.729 1.00 92.12 195 SER A N 1
ATOM 1502 C CA . SER A 1 195 ? -13.790 1.876 20.731 1.00 92.12 195 SER A CA 1
ATOM 1503 C C . SER A 1 195 ? -14.341 0.479 21.037 1.00 92.12 195 SER A C 1
ATOM 1505 O O . SER A 1 195 ? -15.242 0.338 21.863 1.00 92.12 195 SER A O 1
ATOM 1507 N N . ILE A 1 196 ? -13.760 -0.572 20.445 1.00 92.62 196 ILE A N 1
ATOM 1508 C CA . ILE A 1 196 ? -14.125 -1.965 20.742 1.00 92.62 196 ILE A CA 1
ATOM 1509 C C . ILE A 1 196 ? -13.892 -2.283 22.223 1.00 92.62 196 ILE A C 1
ATOM 1511 O O . ILE A 1 196 ? -14.750 -2.903 22.855 1.00 92.62 196 ILE A O 1
ATOM 1515 N N . SER A 1 197 ? -12.762 -1.858 22.790 1.00 92.19 197 SER A N 1
ATOM 1516 C CA . SER A 1 197 ? -12.439 -2.072 24.204 1.00 92.19 197 SER A CA 1
ATOM 1517 C C . SER A 1 197 ? -13.444 -1.377 25.129 1.00 92.19 197 SER A C 1
ATOM 1519 O O . SER A 1 197 ? -13.970 -2.000 26.053 1.00 92.19 197 SER A O 1
ATOM 1521 N N . GLU A 1 198 ? -13.765 -0.111 24.860 1.00 92.00 198 GLU A N 1
ATOM 1522 C CA . GLU A 1 198 ? -14.741 0.668 25.632 1.00 92.00 198 GLU A CA 1
ATOM 1523 C C . GLU A 1 198 ? -16.145 0.052 25.561 1.00 92.00 198 GLU A C 1
ATOM 1525 O O . GLU A 1 198 ? -16.786 -0.158 26.594 1.00 92.00 198 GLU A O 1
ATOM 1530 N N . LEU A 1 199 ? -16.600 -0.322 24.360 1.00 94.19 199 LEU A N 1
ATOM 1531 C CA . LEU A 1 199 ? -17.887 -0.992 24.165 1.00 94.19 199 LEU A CA 1
ATOM 1532 C C . LEU A 1 199 ? -17.932 -2.352 24.868 1.00 94.19 199 LEU A C 1
ATOM 1534 O O . LEU A 1 199 ? -18.940 -2.693 25.487 1.00 94.19 199 LEU A O 1
ATOM 1538 N N . SER A 1 200 ? -16.842 -3.118 24.817 1.00 94.81 200 SER A N 1
ATOM 1539 C CA . SER A 1 200 ? -16.743 -4.417 25.491 1.00 94.81 200 SER A CA 1
ATOM 1540 C C . SER A 1 200 ? -16.805 -4.268 27.012 1.00 94.81 200 SER A C 1
ATOM 1542 O O . SER A 1 200 ? -17.494 -5.039 27.683 1.00 94.81 200 SER A O 1
ATOM 1544 N N . ALA A 1 201 ? -16.138 -3.251 27.565 1.00 91.69 201 ALA A N 1
ATOM 1545 C CA . ALA A 1 201 ? -16.189 -2.939 28.989 1.00 91.69 201 ALA A CA 1
ATOM 1546 C C . ALA A 1 201 ? -17.599 -2.513 29.429 1.00 91.69 201 ALA A C 1
ATOM 1548 O O . ALA A 1 201 ? -18.115 -3.035 30.421 1.00 91.69 201 ALA A O 1
ATOM 1549 N N . ALA A 1 202 ? -18.255 -1.635 28.663 1.00 93.69 202 ALA A N 1
ATOM 1550 C CA . ALA A 1 202 ? -19.632 -1.222 28.924 1.00 93.69 202 ALA A CA 1
ATOM 1551 C C . ALA A 1 202 ? -20.598 -2.416 28.875 1.00 93.69 202 ALA A C 1
ATOM 1553 O O . ALA A 1 202 ? -21.418 -2.595 29.774 1.00 93.69 202 ALA A O 1
ATOM 1554 N N . ASN A 1 203 ? -20.454 -3.289 27.874 1.00 95.44 203 ASN A N 1
ATOM 1555 C CA . ASN A 1 203 ? -21.266 -4.498 27.750 1.00 95.44 203 ASN A CA 1
ATOM 1556 C C . ASN A 1 203 ? -21.075 -5.433 28.957 1.00 95.44 203 ASN A C 1
ATOM 1558 O O . ASN A 1 203 ? -22.050 -5.939 29.511 1.00 95.44 203 ASN A O 1
ATOM 1562 N N . LYS A 1 204 ? -19.831 -5.607 29.421 1.00 94.50 204 LYS A N 1
ATOM 1563 C CA . LYS A 1 204 ? -19.523 -6.390 30.625 1.00 94.50 204 LYS A CA 1
ATOM 1564 C C . LYS A 1 204 ? -20.177 -5.802 31.880 1.00 94.50 204 LYS A C 1
ATOM 1566 O O . LYS A 1 204 ? -20.725 -6.573 32.667 1.00 94.50 204 LYS A O 1
ATOM 1571 N N . SER A 1 205 ? -20.150 -4.477 32.056 1.00 95.19 205 SER A N 1
ATOM 1572 C CA . SER A 1 205 ? -20.823 -3.804 33.182 1.00 95.19 205 SER A CA 1
ATOM 1573 C C . SER A 1 205 ? -22.327 -4.054 33.151 1.00 95.19 205 SER A C 1
ATOM 1575 O O . SER A 1 205 ? -22.891 -4.552 34.121 1.00 95.19 205 SER A O 1
ATOM 1577 N N . LEU A 1 206 ? -22.960 -3.828 31.997 1.00 95.12 206 LEU A N 1
ATOM 1578 C CA . LEU A 1 206 ? -24.399 -4.028 31.824 1.00 95.12 206 LEU A CA 1
ATOM 1579 C C . LEU A 1 206 ? -24.817 -5.481 32.068 1.00 95.12 206 LEU A C 1
ATOM 1581 O O . LEU A 1 206 ? -25.826 -5.731 32.722 1.00 95.12 206 LEU A O 1
ATOM 1585 N N . LYS A 1 207 ? -24.030 -6.457 31.594 1.00 94.12 207 LYS A N 1
ATOM 1586 C CA . LYS A 1 207 ? -24.263 -7.879 31.891 1.00 94.12 207 LYS A CA 1
ATOM 1587 C C . LYS A 1 207 ? -24.193 -8.160 33.400 1.00 94.12 207 LYS A C 1
ATOM 1589 O O . LYS A 1 207 ? -25.009 -8.928 33.910 1.00 94.12 207 LYS A O 1
ATOM 1594 N N . ALA A 1 208 ? -23.248 -7.548 34.117 1.00 93.62 208 ALA A N 1
ATOM 1595 C CA . ALA A 1 208 ? -23.112 -7.714 35.564 1.00 93.62 208 ALA A CA 1
ATOM 1596 C C . ALA A 1 208 ? -24.295 -7.101 36.332 1.00 93.62 208 ALA A C 1
ATOM 1598 O O . ALA A 1 208 ? -24.865 -7.769 37.196 1.00 93.62 208 ALA A O 1
ATOM 1599 N N . GLU A 1 209 ? -24.698 -5.880 35.974 1.00 94.81 209 GLU A N 1
ATOM 1600 C CA . GLU A 1 209 ? -25.863 -5.187 36.541 1.00 94.81 209 GLU A CA 1
ATOM 1601 C C . GLU A 1 209 ? -27.155 -5.972 36.300 1.00 94.81 209 GLU A C 1
ATOM 1603 O O . GLU A 1 209 ? -27.934 -6.193 37.226 1.00 94.81 209 GLU A O 1
ATOM 1608 N N . LEU A 1 210 ? -27.348 -6.478 35.080 1.00 95.31 210 LEU A N 1
ATOM 1609 C CA . LEU A 1 210 ? -28.490 -7.316 34.731 1.00 95.31 210 LEU A CA 1
ATOM 1610 C C . LEU A 1 210 ? -28.508 -8.587 35.594 1.00 95.31 210 LEU A C 1
ATOM 1612 O O . LEU A 1 210 ? -29.526 -8.890 36.210 1.00 95.31 210 LEU A O 1
ATOM 1616 N N . SER A 1 211 ? -27.378 -9.293 35.717 1.00 95.62 211 SER A N 1
ATOM 1617 C CA . SER A 1 211 ? -27.251 -10.464 36.601 1.00 95.62 211 SER A CA 1
ATOM 1618 C C . SER A 1 211 ? -27.587 -10.130 38.062 1.00 95.62 211 SER A C 1
ATOM 1620 O O . SER A 1 211 ? -28.249 -10.916 38.742 1.00 95.62 211 SER A O 1
ATOM 1622 N N . GLN A 1 212 ? -27.151 -8.973 38.566 1.00 94.75 212 GLN A N 1
ATOM 1623 C CA . GLN A 1 212 ? -27.483 -8.540 39.922 1.00 94.75 212 GLN A CA 1
ATOM 1624 C C . GLN A 1 212 ? -28.987 -8.277 40.079 1.00 94.75 212 GLN A C 1
ATOM 1626 O O . GLN A 1 212 ? -29.595 -8.810 41.008 1.00 94.75 212 GLN A O 1
ATOM 1631 N N . ALA A 1 213 ? -29.601 -7.545 39.148 1.00 94.12 213 ALA A N 1
ATOM 1632 C CA . ALA A 1 213 ? -31.035 -7.268 39.165 1.00 94.12 213 ALA A CA 1
ATOM 1633 C C . ALA A 1 213 ? -31.872 -8.561 39.151 1.00 94.12 213 ALA A C 1
ATOM 1635 O O . ALA A 1 213 ? -32.840 -8.684 39.901 1.00 94.12 213 ALA A O 1
ATOM 1636 N N . TRP A 1 214 ? -31.470 -9.572 38.370 1.00 95.06 214 TRP A N 1
ATOM 1637 C CA . TRP A 1 214 ? -32.128 -10.885 38.391 1.00 95.06 214 TRP A CA 1
ATOM 1638 C C . TRP A 1 214 ? -32.032 -11.576 39.753 1.00 95.06 214 TRP A C 1
ATOM 1640 O O . TRP A 1 214 ? -33.026 -12.131 40.221 1.00 95.06 214 TRP A O 1
ATOM 1650 N N . LYS A 1 215 ? -30.873 -11.521 40.424 1.00 94.81 215 LYS A N 1
ATOM 1651 C CA . LYS A 1 215 ? -30.715 -12.084 41.778 1.00 94.81 215 LYS A CA 1
ATOM 1652 C C . LYS A 1 215 ? -31.614 -11.383 42.794 1.00 94.81 215 LYS A C 1
ATOM 1654 O O . LYS A 1 215 ? -32.195 -12.050 43.648 1.00 94.81 215 LYS A O 1
ATOM 1659 N N . GLU A 1 216 ? -31.737 -10.063 42.701 1.00 94.38 216 GLU A N 1
ATOM 1660 C CA . GLU A 1 216 ? -32.609 -9.274 43.574 1.00 94.38 216 GLU A CA 1
ATOM 1661 C C . GLU A 1 216 ? -34.085 -9.628 43.357 1.00 94.38 216 GLU A C 1
ATOM 1663 O O . GLU A 1 216 ? -34.794 -9.904 44.326 1.00 94.38 216 GLU A O 1
ATOM 1668 N N . ILE A 1 217 ? -34.533 -9.718 42.099 1.00 94.56 217 ILE A N 1
ATOM 1669 C CA . ILE A 1 217 ? -35.892 -10.162 41.751 1.00 94.56 217 ILE A CA 1
ATOM 1670 C C . ILE A 1 217 ? -36.177 -11.545 42.346 1.00 94.56 217 ILE A C 1
ATOM 1672 O O . ILE A 1 217 ? -37.215 -11.742 42.977 1.00 94.56 217 ILE A O 1
ATOM 1676 N N . GLU A 1 218 ? -35.257 -12.496 42.187 1.00 94.00 218 GLU A N 1
ATOM 1677 C CA . GLU A 1 218 ? -35.411 -13.848 42.731 1.00 94.00 218 GLU A CA 1
ATOM 1678 C C . GLU A 1 218 ? -35.448 -13.869 44.264 1.00 94.00 218 GLU A C 1
ATOM 1680 O O . GLU A 1 218 ? -36.238 -14.605 44.856 1.00 94.00 218 GLU A O 1
ATOM 1685 N N . HIS A 1 219 ? -34.646 -13.036 44.929 1.00 93.06 219 HIS A N 1
ATOM 1686 C CA . HIS A 1 219 ? -34.704 -12.880 46.381 1.00 93.06 219 HIS A CA 1
ATOM 1687 C C . HIS A 1 219 ? -36.071 -12.349 46.841 1.00 93.06 219 HIS A C 1
ATOM 1689 O O . HIS A 1 219 ? -36.669 -12.906 47.764 1.00 93.06 219 HIS A O 1
ATOM 1695 N N . TYR A 1 220 ? -36.592 -11.303 46.190 1.00 93.19 220 TYR A N 1
ATOM 1696 C CA . TYR A 1 220 ? -37.890 -10.728 46.548 1.00 93.19 220 TYR A CA 1
ATOM 1697 C C . TYR A 1 220 ? -39.057 -11.678 46.274 1.00 93.19 220 TYR A C 1
ATOM 1699 O O . TYR A 1 220 ? -39.957 -11.757 47.110 1.00 93.19 220 TYR A O 1
ATOM 1707 N N . LYS A 1 221 ? -39.024 -12.436 45.170 1.00 92.75 221 LYS A N 1
ATOM 1708 C CA . LYS A 1 221 ? -40.026 -13.475 44.884 1.00 92.75 221 LYS A CA 1
ATOM 1709 C C . LYS A 1 221 ? -40.089 -14.524 45.992 1.00 92.75 221 LYS A C 1
ATOM 1711 O O . LYS A 1 221 ? -41.158 -14.722 46.556 1.00 92.75 221 LYS A O 1
ATOM 1716 N N . ARG A 1 222 ? -38.947 -15.104 46.388 1.00 91.56 222 ARG A N 1
ATOM 1717 C CA . ARG A 1 222 ? -38.898 -16.093 47.486 1.00 91.56 222 ARG A CA 1
ATOM 1718 C C . ARG A 1 222 ? -39.446 -15.533 48.792 1.00 91.56 222 ARG A C 1
ATOM 1720 O O . ARG A 1 222 ? -40.141 -16.224 49.528 1.00 91.56 222 ARG A O 1
ATOM 1727 N N . ARG A 1 223 ? -39.130 -14.270 49.091 1.00 91.56 223 ARG A N 1
ATOM 1728 C CA . ARG A 1 223 ? -39.611 -13.608 50.308 1.00 91.56 223 ARG A CA 1
ATOM 1729 C C . ARG A 1 223 ? -41.126 -13.412 50.282 1.00 91.56 223 ARG A C 1
ATOM 1731 O O . ARG A 1 223 ? -41.770 -13.634 51.300 1.00 91.56 223 ARG A O 1
ATOM 1738 N N . ALA A 1 224 ? -41.684 -13.030 49.135 1.00 89.06 224 ALA A N 1
ATOM 1739 C CA . ALA A 1 224 ? -43.127 -12.903 48.953 1.00 89.06 224 ALA A CA 1
ATOM 1740 C C . ALA A 1 224 ? -43.843 -14.260 49.067 1.00 89.06 224 ALA A C 1
ATOM 1742 O O . ALA A 1 224 ? -44.860 -14.342 49.745 1.00 89.06 224 ALA A O 1
ATOM 1743 N N . GLU A 1 225 ? -43.284 -15.319 48.475 1.00 87.31 225 GLU A N 1
ATOM 1744 C CA . GLU A 1 225 ? -43.807 -16.689 48.587 1.00 87.31 225 GLU A CA 1
ATOM 1745 C C . GLU A 1 225 ? -43.837 -17.160 50.047 1.00 87.31 225 GLU A C 1
ATOM 1747 O O . GLU A 1 225 ? -44.872 -17.615 50.519 1.00 87.31 225 GLU A O 1
ATOM 1752 N N . SER A 1 226 ? -42.753 -16.938 50.800 1.00 84.00 226 SER A N 1
ATOM 1753 C CA . SER A 1 226 ? -42.666 -17.328 52.218 1.00 84.00 226 SER A CA 1
ATOM 1754 C C . SER A 1 226 ? -43.616 -16.580 53.160 1.00 84.00 226 SER A C 1
ATOM 1756 O O . SER A 1 226 ? -43.806 -17.003 54.293 1.00 84.00 226 SER A O 1
ATOM 1758 N N . MET A 1 227 ? -44.166 -15.438 52.735 1.00 75.62 227 MET A N 1
ATOM 1759 C CA . MET A 1 227 ? -45.137 -14.666 53.520 1.00 75.62 227 MET A CA 1
ATOM 1760 C C . MET A 1 227 ? -46.590 -15.050 53.220 1.00 75.62 227 MET A C 1
ATOM 1762 O O . MET A 1 227 ? -47.494 -14.540 53.880 1.00 75.62 227 MET A O 1
ATOM 1766 N N . ASN A 1 228 ? -46.815 -15.877 52.198 1.00 64.69 228 ASN A N 1
ATOM 1767 C CA . ASN A 1 228 ? -48.139 -16.263 51.721 1.00 64.69 228 ASN A CA 1
ATOM 1768 C C . ASN A 1 228 ? -48.525 -17.702 52.134 1.00 64.69 228 ASN A C 1
ATOM 1770 O O . ASN A 1 228 ? -49.619 -18.148 51.787 1.00 64.69 228 ASN A O 1
ATOM 1774 N N . GLU A 1 229 ? -47.632 -18.397 52.851 1.00 48.62 229 GLU A N 1
ATOM 1775 C CA . GLU A 1 229 ? -47.849 -19.652 53.597 1.00 48.62 229 GLU A CA 1
ATOM 1776 C C . GLU A 1 229 ? -48.105 -19.363 55.084 1.00 48.62 229 GLU A C 1
ATOM 1778 O O . GLU A 1 229 ? -48.949 -20.074 55.677 1.00 48.62 229 GLU A O 1
#

Sequence (229 aa):
MQVNARPIESDNIPTSQQAAMLGQAYDSKNIAIDSQLLQSHQDQQAQALAAAAQQQNDRSTEYAIQQLQGYPGLKPDPHSHPHGGSMHHDGSGQSVNAGLGGVPTGYASNSPVPKPMVGSEEYYRIKKYNHKEVERRRRETINKGIDDLGKVVPDCDKHKGQILAKAVSYITMLKEKEETMVKQLTLEKLISEQSISELSAANKSLKAELSQAWKEIEHYKRRAESMNE

Mean predicted aligned error: 20.25 Å

Radius of gyration: 42.97 Å; Cα contacts (8 Å, |Δi|>4): 31; chains: 1; bounding box: 136×46×100 Å

Secondary structure (DSSP, 8-state):
----PPP-----PPPHHHHHHHHHHHHHHHHHHHHHHHHHHHHHHHHHHHHHHHHHHHHHHHHHHHHHTTS---PPPS----------------------------------PPPPPTTSHHHHHHHHHHHHHHHHHHHHHHHHHHHHHHHHSTT--S-HHHHHHHHHHHHHHHHHHHHHHHHHHHHHHHHHHHHHHHHHHHHHHHHHHHHHHHHHHHHHHHHHHHT--